Protein AF-A0A935WYH0-F1 (afdb_monomer_lite)

Foldseek 3Di:
DDDDDDPPPDDDPVVVLLVVLLVLLLVVLLVQLQPQPAWDQDDPDDDDDDDDDDDDDDDDDDDDDDDDDDDDDDDDDDDDDDDDDDDDDDDDDDDDDDDPDDDPFPLQLDQLQDDADDDDDDDDDDDDDDDDDDDDDDDDPPDSDIGRPSNVQLVLQLVQLCVLPVPDDSLLSLLSNLAQRNLSVQDLVVFDGIDVRVSVSVQVSLQVSLVVSLVSSVVSVNDPVSSVSSNCLSSLHPQPNDPSNLSSLLSNLLSCLNPPLVVSPVVDDPVSSLVSLLSSLQRHDPSSLVSSLVSCVVPDPVSNVSSVPRDDDPPPDPD

pLDDT: mean 70.15, std 29.94, range [21.41, 98.75]

Structure (mmCIF, N/CA/C/O backbone):
data_AF-A0A935WYH0-F1
#
_entry.id   AF-A0A935WYH0-F1
#
loop_
_atom_site.group_PDB
_atom_site.id
_atom_site.type_symbol
_atom_site.label_atom_id
_atom_site.label_alt_id
_atom_site.label_comp_id
_atom_site.label_asym_id
_atom_site.label_entity_id
_atom_site.label_seq_id
_atom_site.pdbx_PDB_ins_code
_atom_site.Cartn_x
_atom_site.Cartn_y
_atom_site.Cartn_z
_atom_site.occupancy
_atom_site.B_iso_or_equiv
_atom_site.auth_seq_id
_atom_site.auth_comp_id
_atom_site.auth_asym_id
_atom_site.auth_atom_id
_atom_site.pdbx_PDB_model_num
ATOM 1 N N . MET A 1 1 ? -2.001 17.564 56.807 1.00 41.69 1 MET A N 1
ATOM 2 C CA . MET A 1 1 ? -2.184 16.292 56.075 1.00 41.69 1 MET A CA 1
ATOM 3 C C . MET A 1 1 ? -2.658 16.649 54.674 1.00 41.69 1 MET A C 1
ATOM 5 O O . MET A 1 1 ? -3.851 16.802 54.464 1.00 41.69 1 MET A O 1
ATOM 9 N N . SER A 1 2 ? -1.714 16.927 53.769 1.00 41.78 2 SER A N 1
ATOM 10 C CA . SER A 1 2 ? -2.022 17.263 52.375 1.00 41.78 2 SER A CA 1
ATOM 11 C C . SER A 1 2 ? -2.164 15.959 51.599 1.00 41.78 2 SER A C 1
ATOM 13 O O . SER A 1 2 ? -1.251 15.134 51.617 1.00 41.78 2 SER A O 1
ATOM 15 N N . ARG A 1 3 ? -3.342 15.737 51.018 1.00 40.06 3 ARG A N 1
ATOM 16 C CA . ARG A 1 3 ? -3.683 14.546 50.241 1.00 40.06 3 ARG A CA 1
ATOM 17 C C . ARG A 1 3 ? -3.053 14.707 48.860 1.00 40.06 3 ARG A C 1
ATOM 19 O O . ARG A 1 3 ? -3.452 15.591 48.113 1.00 40.06 3 ARG A O 1
ATOM 26 N N . ALA A 1 4 ? -2.042 13.894 48.572 1.00 42.88 4 ALA A N 1
ATOM 27 C CA . ALA A 1 4 ? -1.473 13.778 47.240 1.00 42.88 4 ALA A CA 1
ATOM 28 C C . ALA A 1 4 ? -2.549 13.223 46.295 1.00 42.88 4 ALA A C 1
ATOM 30 O O . ALA A 1 4 ? -3.111 12.157 46.550 1.00 42.88 4 ALA A O 1
ATOM 31 N N . GLU A 1 5 ? -2.871 13.981 45.250 1.00 44.47 5 GLU A N 1
ATOM 32 C CA . GLU A 1 5 ? -3.663 13.499 44.126 1.00 44.47 5 GLU A CA 1
ATOM 33 C C . GLU A 1 5 ? -2.777 12.597 43.271 1.00 44.47 5 GLU A C 1
ATOM 35 O O . GLU A 1 5 ? -1.785 13.025 42.679 1.00 44.47 5 GLU A O 1
ATOM 40 N N . ASP A 1 6 ? -3.139 11.324 43.268 1.00 45.78 6 ASP A N 1
ATOM 41 C CA . ASP A 1 6 ? -2.512 10.272 42.493 1.00 45.78 6 ASP A CA 1
ATOM 42 C C . ASP A 1 6 ? -2.964 10.428 41.030 1.00 45.78 6 ASP A C 1
ATOM 44 O O . ASP A 1 6 ? -4.090 10.083 40.666 1.00 45.78 6 ASP A O 1
ATOM 48 N N . LYS A 1 7 ? -2.117 11.027 40.183 1.00 47.22 7 LYS A N 1
ATOM 49 C CA . LYS A 1 7 ? -2.337 11.089 38.730 1.00 47.22 7 LYS A CA 1
ATOM 50 C C . LYS A 1 7 ? -2.036 9.717 38.130 1.00 47.22 7 LYS A C 1
ATOM 52 O O . LYS A 1 7 ? -0.955 9.486 37.596 1.00 47.22 7 LYS A O 1
ATOM 57 N N . HIS A 1 8 ? -2.998 8.805 38.219 1.00 47.28 8 HIS A N 1
ATOM 58 C CA . HIS A 1 8 ? -2.981 7.581 37.426 1.00 47.28 8 HIS A CA 1
ATOM 59 C C . HIS A 1 8 ? -3.167 7.935 35.945 1.00 47.28 8 HIS A C 1
ATOM 61 O O . HIS A 1 8 ? -4.244 8.351 35.518 1.00 47.28 8 HIS A O 1
ATOM 67 N N . GLY A 1 9 ? -2.095 7.777 35.167 1.00 47.03 9 GLY A N 1
ATOM 68 C CA . GLY A 1 9 ? -2.115 7.799 33.707 1.00 47.03 9 GLY A CA 1
ATOM 69 C C . GLY A 1 9 ? -2.815 6.558 33.159 1.00 47.03 9 GLY A C 1
ATOM 70 O O . GLY A 1 9 ? -2.158 5.605 32.752 1.00 47.03 9 GLY A O 1
ATOM 71 N N . GLY A 1 10 ? -4.147 6.552 33.193 1.00 48.75 10 GLY A N 1
ATOM 72 C CA . GLY A 1 10 ? -4.950 5.554 32.495 1.00 48.75 10 GLY A CA 1
ATOM 73 C C . GLY A 1 10 ? -4.915 5.820 30.992 1.00 48.75 10 GLY A C 1
ATOM 74 O O . GLY A 1 10 ? -5.306 6.899 30.551 1.00 48.75 10 GLY A O 1
ATOM 75 N N . VAL A 1 11 ? -4.443 4.847 30.211 1.00 56.00 11 VAL A N 1
ATOM 76 C CA . VAL A 1 11 ? -4.683 4.803 28.761 1.00 56.00 11 VAL A CA 1
ATOM 77 C C . VAL A 1 11 ? -6.202 4.816 28.562 1.00 56.00 11 VAL A C 1
ATOM 79 O O . VAL A 1 11 ? -6.900 4.039 29.215 1.00 56.00 11 VAL A O 1
ATOM 82 N N . SER A 1 12 ? -6.732 5.737 27.749 1.00 76.31 12 SER A N 1
ATOM 83 C CA . SER A 1 12 ? -8.185 5.847 27.564 1.00 76.31 12 SER A CA 1
ATOM 84 C C . SER A 1 12 ? -8.754 4.562 26.952 1.00 76.31 12 SER A C 1
ATOM 86 O O . SER A 1 12 ? -8.098 3.928 26.127 1.00 76.31 12 SER A O 1
ATOM 88 N N . GLU A 1 13 ? -9.972 4.174 27.346 1.00 77.69 13 GLU A N 1
ATOM 89 C CA . GLU A 1 13 ? -10.640 2.961 26.840 1.00 77.69 13 GLU A CA 1
ATOM 90 C C . GLU A 1 13 ? -10.715 2.934 25.305 1.00 77.69 13 GLU A C 1
ATOM 92 O O . GLU A 1 13 ? -10.565 1.873 24.702 1.00 77.69 13 GLU A O 1
ATOM 97 N N . ASP A 1 14 ? -10.843 4.105 24.674 1.00 79.31 14 ASP A N 1
ATOM 98 C CA . ASP A 1 14 ? -10.826 4.258 23.218 1.00 79.31 14 ASP A CA 1
ATOM 99 C C . ASP A 1 14 ? -9.516 3.757 22.588 1.00 79.31 14 ASP A C 1
ATOM 101 O O . ASP A 1 14 ? -9.564 2.996 21.626 1.00 79.31 14 ASP A O 1
ATOM 105 N N . HIS A 1 15 ? -8.349 4.084 23.162 1.00 81.44 15 HIS A N 1
ATOM 106 C CA . HIS A 1 15 ? -7.060 3.603 22.644 1.00 81.44 15 HIS A CA 1
ATOM 107 C C . HIS A 1 15 ? -6.938 2.079 22.758 1.00 81.44 15 HIS A C 1
ATOM 109 O O . HIS A 1 15 ? -6.442 1.428 21.845 1.00 81.44 15 HIS A O 1
ATOM 115 N N . VAL A 1 16 ? -7.444 1.488 23.846 1.00 82.56 16 VAL A N 1
ATOM 116 C CA . VAL A 1 16 ? -7.430 0.026 24.029 1.00 82.56 16 VAL A CA 1
ATOM 117 C C . VAL A 1 16 ? -8.302 -0.672 22.978 1.00 82.56 16 VAL A C 1
ATOM 119 O O . VAL A 1 16 ? -7.946 -1.743 22.481 1.00 82.56 16 VAL A O 1
ATOM 122 N N . LEU A 1 17 ? -9.445 -0.076 22.625 1.00 86.06 17 LEU A N 1
ATOM 123 C CA . LEU A 1 17 ? -10.320 -0.587 21.569 1.00 86.06 17 LEU A CA 1
ATOM 124 C C . LEU A 1 17 ? -9.690 -0.437 20.180 1.00 86.06 17 LEU A C 1
ATOM 126 O O . LEU A 1 17 ? -9.797 -1.363 19.373 1.00 86.06 17 LEU A O 1
ATOM 130 N N . GLU A 1 18 ? -9.018 0.683 19.906 1.00 90.56 18 GLU A N 1
ATOM 131 C CA . GLU A 1 18 ? -8.286 0.890 18.652 1.00 90.56 18 GLU A CA 1
ATOM 132 C C . GLU A 1 18 ? -7.128 -0.098 18.492 1.00 90.56 18 GLU A C 1
ATOM 134 O O . GLU A 1 18 ? -7.015 -0.723 17.438 1.00 90.56 18 GLU A O 1
ATOM 139 N N . ASP A 1 19 ? -6.321 -0.304 19.535 1.00 91.38 19 ASP A N 1
ATOM 140 C CA . ASP A 1 19 ? -5.201 -1.251 19.520 1.00 91.38 19 ASP A CA 1
ATOM 141 C C . ASP A 1 19 ? -5.683 -2.682 19.266 1.00 91.38 19 ASP A C 1
ATOM 143 O O . ASP A 1 19 ? -5.120 -3.407 18.440 1.00 91.38 19 ASP A O 1
ATOM 147 N N . ARG A 1 20 ? -6.775 -3.084 19.925 1.00 94.88 20 ARG A N 1
ATOM 148 C CA . ARG A 1 20 ? -7.379 -4.400 19.705 1.00 94.88 20 ARG A CA 1
ATOM 149 C C . ARG A 1 20 ? -7.901 -4.551 18.279 1.00 94.88 20 ARG A C 1
ATOM 151 O O . ARG A 1 20 ? -7.657 -5.576 17.650 1.00 94.88 20 ARG A O 1
ATOM 158 N N . LEU A 1 21 ? -8.596 -3.540 17.760 1.00 95.69 21 LEU A N 1
ATOM 159 C CA . LEU A 1 21 ? -9.091 -3.558 16.386 1.00 95.69 21 LEU A CA 1
ATOM 160 C C . LEU A 1 21 ? -7.940 -3.632 15.376 1.00 95.69 21 LEU A C 1
ATOM 162 O O . LEU A 1 21 ? -8.046 -4.356 14.388 1.00 95.69 21 LEU A O 1
ATOM 166 N N . LEU A 1 22 ? -6.845 -2.908 15.620 1.00 95.44 22 LEU A N 1
ATOM 167 C CA . LEU A 1 22 ? -5.651 -2.949 14.783 1.00 95.44 22 LEU A CA 1
ATOM 168 C C . LEU A 1 22 ? -5.049 -4.359 14.765 1.00 95.44 22 LEU A C 1
ATOM 170 O O . LEU A 1 22 ? -4.767 -4.874 13.686 1.00 95.44 22 LEU A O 1
ATOM 174 N N . GLN A 1 23 ? -4.923 -4.998 15.931 1.00 96.12 23 GLN A N 1
ATOM 175 C CA . GLN A 1 23 ? -4.393 -6.356 16.061 1.00 96.12 23 GLN A CA 1
ATOM 176 C C . GLN A 1 23 ? -5.288 -7.401 15.375 1.00 96.12 23 GLN A C 1
ATOM 178 O O . GLN A 1 23 ? -4.794 -8.257 14.636 1.00 96.12 23 GLN A O 1
ATOM 183 N N . ASP A 1 24 ? -6.606 -7.320 15.575 1.00 98.12 24 ASP A N 1
ATOM 184 C CA . ASP A 1 24 ? -7.569 -8.233 14.953 1.00 98.12 24 ASP A CA 1
ATOM 185 C C . ASP A 1 24 ? -7.593 -8.056 13.420 1.00 98.12 24 ASP A C 1
ATOM 187 O O . ASP A 1 24 ? -7.647 -9.037 12.669 1.00 98.12 24 ASP A O 1
ATOM 191 N N . ALA A 1 25 ? -7.495 -6.813 12.935 1.00 97.94 25 ALA A N 1
ATOM 192 C CA . ALA A 1 25 ? -7.415 -6.511 11.508 1.00 97.94 25 ALA A CA 1
ATOM 193 C C . ALA A 1 25 ? -6.094 -6.979 10.887 1.00 97.94 25 ALA A C 1
ATOM 195 O O . ALA A 1 25 ? -6.110 -7.570 9.807 1.00 97.94 25 ALA A O 1
ATOM 196 N N . GLU A 1 26 ? -4.962 -6.766 11.564 1.00 96.75 26 GLU A N 1
ATOM 197 C CA . GLU A 1 26 ? -3.656 -7.259 11.123 1.00 96.75 26 GLU A CA 1
ATOM 198 C C . GLU A 1 26 ? -3.676 -8.780 10.964 1.00 96.75 26 GLU A C 1
ATOM 200 O O . GLU A 1 26 ? -3.294 -9.288 9.911 1.00 96.75 26 GLU A O 1
ATOM 205 N N . ALA A 1 27 ? -4.197 -9.510 11.956 1.00 97.81 27 ALA A N 1
ATOM 206 C CA . ALA A 1 27 ? -4.315 -10.964 11.891 1.00 97.81 27 ALA A CA 1
ATOM 207 C C . ALA A 1 27 ? -5.190 -11.424 10.710 1.00 97.81 27 ALA A C 1
ATOM 209 O O . ALA A 1 27 ? -4.830 -12.364 9.993 1.00 97.81 27 ALA A O 1
ATOM 210 N N . ALA A 1 28 ? -6.318 -10.748 10.467 1.00 98.38 28 ALA A N 1
ATOM 211 C CA . ALA A 1 28 ? -7.213 -11.065 9.357 1.00 98.38 28 ALA A CA 1
ATOM 212 C C . ALA A 1 28 ? -6.578 -10.781 7.984 1.00 98.38 28 ALA A C 1
ATOM 214 O O . ALA A 1 28 ? -6.665 -11.613 7.078 1.00 98.38 28 ALA A O 1
ATOM 215 N N . PHE A 1 29 ? -5.911 -9.635 7.818 1.00 98.12 29 PHE A N 1
ATOM 216 C CA . PHE A 1 29 ? -5.212 -9.296 6.576 1.00 98.12 29 PHE A CA 1
ATOM 217 C C . PHE A 1 29 ? -4.020 -10.218 6.333 1.00 98.12 29 PHE A C 1
ATOM 219 O O . PHE A 1 29 ? -3.864 -10.730 5.223 1.00 98.12 29 PHE A O 1
ATOM 226 N N . PHE A 1 30 ? -3.230 -10.501 7.370 1.00 96.56 30 PHE A N 1
ATOM 227 C CA . PHE A 1 30 ? -2.121 -11.448 7.312 1.00 96.56 30 PHE A CA 1
ATOM 228 C C . PHE A 1 30 ? -2.586 -12.815 6.804 1.00 96.56 30 PHE A C 1
ATOM 230 O O . PHE A 1 30 ? -1.970 -13.371 5.899 1.00 96.56 30 PHE A O 1
ATOM 237 N N . ALA A 1 31 ? -3.705 -13.338 7.317 1.00 97.19 31 ALA A N 1
ATOM 238 C CA . ALA A 1 31 ? -4.235 -14.635 6.896 1.00 97.19 31 ALA A CA 1
ATOM 239 C C . ALA A 1 31 ? -4.575 -14.698 5.394 1.00 97.19 31 ALA A C 1
ATOM 241 O O . ALA A 1 31 ? -4.480 -15.766 4.788 1.00 97.19 31 ALA A O 1
ATOM 242 N N . ILE A 1 32 ? -4.955 -13.575 4.779 1.00 97.19 32 ILE A N 1
ATOM 243 C CA . ILE A 1 32 ? -5.219 -13.484 3.334 1.00 97.19 32 ILE A CA 1
ATOM 244 C C . ILE A 1 32 ? -3.922 -13.307 2.548 1.00 97.19 32 ILE A C 1
ATOM 246 O O . ILE A 1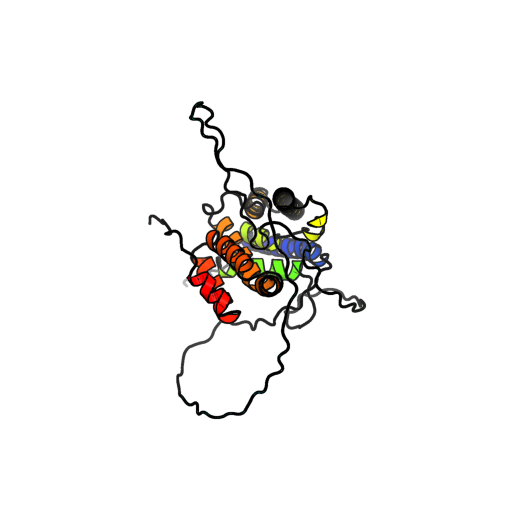 32 ? -3.749 -13.934 1.503 1.00 97.19 32 ILE A O 1
ATOM 250 N N . HIS A 1 33 ? -3.003 -12.473 3.033 1.00 95.50 33 HIS A N 1
ATOM 251 C CA . HIS A 1 33 ? -1.696 -12.265 2.406 1.00 95.50 33 HIS A CA 1
ATOM 252 C C . HIS A 1 33 ? -0.844 -13.538 2.408 1.00 95.50 33 HIS A C 1
ATOM 254 O O . HIS A 1 33 ? -0.138 -13.804 1.438 1.00 95.50 33 HIS A O 1
ATOM 260 N N . ALA A 1 34 ? -0.945 -14.353 3.458 1.00 95.25 34 ALA A N 1
ATOM 261 C CA . ALA A 1 34 ? -0.229 -15.622 3.602 1.00 95.25 34 ALA A CA 1
ATOM 262 C C . ALA A 1 34 ? -0.693 -16.709 2.614 1.00 95.25 34 ALA A C 1
ATOM 264 O O . ALA A 1 34 ? -0.013 -17.718 2.445 1.00 95.25 34 ALA A O 1
ATOM 265 N N . GLN A 1 35 ? -1.831 -16.510 1.944 1.00 95.44 35 GLN A N 1
ATOM 266 C CA . GLN A 1 35 ? -2.309 -17.399 0.880 1.00 95.44 35 GLN A CA 1
ATOM 267 C C . GLN A 1 35 ? -1.666 -17.091 -0.486 1.00 95.44 35 GLN A C 1
ATOM 269 O O . GLN A 1 35 ? -1.831 -17.871 -1.421 1.00 95.44 35 GLN A O 1
ATOM 274 N N . ASP A 1 36 ? -0.925 -15.985 -0.623 1.00 93.62 36 ASP A N 1
ATOM 275 C CA . ASP A 1 36 ? -0.148 -15.700 -1.832 1.00 93.62 36 ASP A CA 1
ATOM 276 C C . ASP A 1 36 ? 1.002 -16.704 -1.966 1.00 93.62 36 ASP A C 1
ATOM 278 O O . ASP A 1 36 ? 1.937 -16.692 -1.168 1.00 93.62 36 ASP A O 1
ATOM 282 N N . ALA A 1 37 ? 0.955 -17.561 -2.985 1.00 92.25 37 ALA A N 1
ATOM 283 C CA . ALA A 1 37 ? 1.949 -18.614 -3.190 1.00 92.25 37 ALA A CA 1
ATOM 284 C C . ALA A 1 37 ? 3.362 -18.089 -3.507 1.00 92.25 37 ALA A C 1
ATOM 286 O O . ALA A 1 37 ? 4.334 -18.830 -3.369 1.00 92.25 37 ALA A O 1
ATOM 287 N N . ARG A 1 38 ? 3.502 -16.824 -3.924 1.00 91.44 38 ARG A N 1
ATOM 288 C CA . ARG A 1 38 ? 4.812 -16.230 -4.217 1.00 91.44 38 ARG A CA 1
ATOM 289 C C . ARG A 1 38 ? 5.590 -16.041 -2.929 1.00 91.44 38 ARG A C 1
ATOM 291 O O . ARG A 1 38 ? 5.054 -15.505 -1.963 1.00 91.44 38 ARG A O 1
ATOM 298 N N . THR A 1 39 ? 6.871 -16.388 -2.936 1.00 90.50 39 THR A N 1
ATOM 299 C CA . THR A 1 39 ? 7.744 -16.240 -1.766 1.00 90.50 39 THR A CA 1
ATOM 300 C C . THR A 1 39 ? 8.958 -15.366 -2.045 1.00 90.50 39 THR A C 1
ATOM 302 O O . THR A 1 39 ? 9.436 -15.288 -3.174 1.00 90.50 39 THR A O 1
ATOM 305 N N . VAL A 1 40 ? 9.489 -14.745 -0.996 1.00 87.50 40 VAL A N 1
ATOM 306 C CA . VAL A 1 40 ? 10.738 -13.978 -0.991 1.00 87.50 40 VAL A CA 1
ATOM 307 C C . VAL A 1 40 ? 11.579 -14.358 0.214 1.00 87.50 40 VAL A C 1
ATOM 309 O O . VAL A 1 40 ? 11.040 -14.666 1.272 1.00 87.50 40 VAL A O 1
ATOM 312 N N . VAL A 1 41 ? 12.899 -14.290 0.079 1.00 82.31 41 VAL A N 1
ATOM 313 C CA . VAL A 1 41 ? 13.807 -14.328 1.229 1.00 82.31 41 VAL A CA 1
ATOM 314 C C . VAL A 1 41 ? 14.125 -12.879 1.593 1.00 82.31 41 VAL A C 1
ATOM 316 O O . VAL A 1 41 ? 14.766 -12.194 0.793 1.00 82.31 41 VAL A O 1
ATOM 319 N N . PRO A 1 42 ? 13.661 -12.368 2.746 1.00 75.75 42 PRO A N 1
ATOM 320 C CA . PRO A 1 42 ? 13.958 -11.001 3.144 1.00 75.75 42 PRO A CA 1
ATOM 321 C C . PRO A 1 42 ? 15.462 -10.836 3.335 1.00 75.75 42 PRO A C 1
ATOM 323 O O . PRO A 1 42 ? 16.101 -11.655 3.999 1.00 75.75 42 PRO A O 1
ATOM 326 N N . ALA A 1 43 ? 16.030 -9.748 2.820 1.00 64.12 43 ALA A N 1
ATOM 327 C CA . ALA A 1 43 ? 17.341 -9.327 3.286 1.00 64.12 43 ALA A CA 1
ATOM 328 C C . ALA A 1 43 ? 17.235 -9.048 4.795 1.00 64.12 43 ALA A C 1
ATOM 330 O O . ALA A 1 43 ? 16.329 -8.332 5.226 1.00 64.12 43 ALA A O 1
ATOM 331 N N . THR A 1 44 ? 18.133 -9.611 5.606 1.00 53.09 44 THR A N 1
ATOM 332 C CA . THR A 1 44 ? 18.244 -9.270 7.030 1.00 53.09 44 THR A CA 1
ATOM 333 C C . THR A 1 44 ? 18.531 -7.779 7.156 1.00 53.09 44 THR A C 1
ATOM 335 O O . THR A 1 44 ? 19.673 -7.344 7.015 1.00 53.09 44 THR A O 1
ATOM 338 N N . VAL A 1 45 ? 17.499 -6.981 7.410 1.00 41.56 45 VAL A N 1
ATOM 339 C CA . VAL A 1 45 ? 17.673 -5.589 7.809 1.00 41.56 45 VAL A CA 1
ATOM 340 C C . VAL A 1 45 ? 17.983 -5.618 9.298 1.00 41.56 45 VAL A C 1
ATOM 342 O O . VAL A 1 45 ? 17.102 -5.857 10.122 1.00 41.56 45 VAL A O 1
ATOM 345 N N . LEU A 1 46 ? 19.261 -5.433 9.640 1.00 30.69 46 LEU A N 1
ATOM 346 C CA . LEU A 1 46 ? 19.671 -5.121 11.005 1.00 30.69 46 LEU A CA 1
ATOM 347 C C . LEU A 1 46 ? 18.827 -3.938 11.483 1.00 30.69 46 LEU A C 1
ATOM 349 O O . LEU A 1 46 ? 18.838 -2.871 10.868 1.00 30.69 46 LEU A O 1
ATOM 353 N N . ALA A 1 47 ? 18.081 -4.140 12.565 1.00 31.25 47 ALA A N 1
ATOM 354 C CA . ALA A 1 47 ? 17.419 -3.062 13.270 1.00 31.25 47 ALA A CA 1
ATOM 355 C C . ALA A 1 47 ? 18.472 -2.007 13.644 1.00 31.25 47 ALA A C 1
ATOM 357 O O . ALA A 1 47 ? 19.354 -2.270 14.456 1.00 31.25 47 ALA A O 1
ATOM 358 N N . THR A 1 48 ? 18.398 -0.816 13.055 1.00 31.41 48 THR A N 1
ATOM 359 C CA . THR A 1 48 ? 19.154 0.343 13.536 1.00 31.41 48 THR A CA 1
ATOM 360 C C . THR A 1 48 ? 18.176 1.414 13.982 1.00 31.41 48 THR A C 1
ATOM 362 O O . THR A 1 48 ? 17.748 2.257 13.195 1.00 31.41 48 THR A O 1
ATOM 365 N N . GLY A 1 49 ? 17.838 1.360 15.266 1.00 27.20 49 GLY A N 1
ATOM 366 C CA . GLY A 1 49 ? 17.379 2.499 16.044 1.00 27.20 49 GLY A CA 1
ATOM 367 C C . GLY A 1 49 ? 18.337 2.691 17.219 1.00 27.20 49 GLY A C 1
ATOM 368 O O . GLY A 1 49 ? 18.394 1.828 18.082 1.00 27.20 49 GLY A O 1
ATOM 369 N N . GLY A 1 50 ? 19.068 3.813 17.214 1.00 27.41 50 GLY A N 1
ATOM 370 C CA . GLY A 1 50 ? 19.765 4.392 18.370 1.00 27.41 50 GLY A CA 1
ATOM 371 C C . GLY A 1 50 ? 21.138 3.814 18.734 1.00 27.41 50 GLY A C 1
ATOM 372 O O . GLY A 1 50 ? 21.204 2.745 19.313 1.00 27.41 50 GLY A O 1
ATOM 373 N N . GLU A 1 51 ? 22.219 4.560 18.456 1.00 27.64 51 GLU A N 1
ATOM 374 C CA . GLU A 1 51 ? 23.178 5.056 19.473 1.00 27.64 51 GLU A CA 1
ATOM 375 C C . GLU A 1 51 ? 24.380 5.813 18.843 1.00 27.64 51 GLU A C 1
ATOM 377 O O . GLU A 1 51 ? 25.183 5.285 18.083 1.00 27.64 51 GLU A O 1
ATOM 382 N N . THR A 1 52 ? 24.433 7.114 19.160 1.00 26.77 52 THR A N 1
ATOM 383 C CA . THR A 1 52 ? 25.589 7.984 19.477 1.00 26.77 52 THR A CA 1
ATOM 384 C C . THR A 1 52 ? 26.910 7.948 18.675 1.00 26.77 52 THR A C 1
ATOM 386 O O . THR A 1 52 ? 27.740 7.058 18.805 1.00 26.77 52 THR A O 1
ATOM 389 N N . MET A 1 53 ? 27.168 9.074 17.995 1.00 26.95 53 MET A N 1
ATOM 390 C CA . MET A 1 53 ? 28.383 9.915 18.048 1.00 26.95 53 MET A CA 1
ATOM 391 C C . MET A 1 53 ? 29.745 9.271 18.416 1.00 26.95 53 MET A C 1
ATOM 393 O O . MET A 1 53 ? 30.050 9.060 19.585 1.00 26.95 53 MET A O 1
ATOM 397 N N . GLY A 1 54 ? 30.657 9.257 17.434 1.00 23.81 54 GLY A N 1
ATOM 398 C CA . GLY A 1 54 ? 32.019 9.780 17.624 1.00 23.81 54 GLY A CA 1
ATOM 399 C C . GLY A 1 54 ? 33.190 8.790 17.598 1.00 23.81 54 GLY A C 1
ATOM 400 O O . GLY A 1 54 ? 33.568 8.258 18.631 1.00 23.81 54 GLY A O 1
ATOM 401 N N . LYS A 1 55 ? 33.898 8.709 16.461 1.00 25.64 55 LYS A N 1
ATOM 402 C CA . LYS A 1 55 ? 35.323 9.104 16.332 1.00 25.64 55 LYS A CA 1
ATOM 403 C C . LYS A 1 55 ? 35.861 8.831 14.923 1.00 25.64 55 LYS A C 1
ATOM 405 O O . LYS A 1 55 ? 35.779 7.723 14.411 1.00 25.64 55 LYS A O 1
ATOM 410 N N . ARG A 1 56 ? 36.472 9.865 14.336 1.00 27.42 56 ARG A N 1
ATOM 411 C CA . ARG A 1 56 ? 37.424 9.770 13.216 1.00 27.42 56 ARG A CA 1
ATOM 412 C C . ARG A 1 56 ? 38.724 9.134 13.706 1.00 27.42 56 ARG A C 1
ATOM 414 O O . ARG A 1 56 ? 39.140 9.536 14.786 1.00 27.42 56 ARG A O 1
ATOM 421 N N . VAL A 1 57 ? 39.375 8.311 12.875 1.00 26.34 57 VAL A N 1
ATOM 422 C CA . VAL A 1 57 ? 40.820 8.291 12.499 1.00 26.34 57 VAL A CA 1
ATOM 423 C C . VAL A 1 57 ? 40.907 7.371 11.257 1.00 26.34 57 VAL A C 1
ATOM 425 O O . VAL A 1 57 ? 40.336 6.292 11.293 1.00 26.34 57 VAL A O 1
ATOM 428 N N . GLY A 1 58 ? 41.325 7.828 10.069 1.00 24.45 58 GLY A N 1
ATOM 429 C CA . GLY A 1 58 ? 42.714 7.835 9.555 1.00 24.45 58 GLY A CA 1
ATOM 430 C C . GLY A 1 58 ? 42.870 6.709 8.514 1.00 24.45 58 GLY A C 1
ATOM 431 O O . GLY A 1 58 ? 42.694 5.549 8.847 1.00 24.45 58 GLY A O 1
ATOM 432 N N . LEU A 1 59 ? 42.824 7.028 7.216 1.00 24.23 59 LEU A N 1
ATOM 433 C CA . LEU A 1 59 ? 43.980 7.116 6.308 1.00 24.23 59 LEU A CA 1
ATOM 434 C C . LEU A 1 59 ? 44.818 5.822 6.261 1.00 24.23 59 LEU A C 1
ATOM 436 O O . LEU A 1 59 ? 45.510 5.524 7.224 1.00 24.23 59 LEU A O 1
ATOM 440 N N . GLU A 1 60 ? 44.761 5.098 5.134 1.00 24.98 60 GLU A N 1
ATOM 441 C CA . GLU A 1 60 ? 45.914 4.781 4.264 1.00 24.98 60 GLU A CA 1
ATOM 442 C C . GLU A 1 60 ? 45.593 3.654 3.260 1.00 24.98 60 GLU A C 1
ATOM 444 O O . GLU A 1 60 ? 45.359 2.502 3.608 1.00 24.98 60 GLU A O 1
ATOM 449 N N . THR A 1 61 ? 45.614 4.004 1.972 1.00 27.62 61 THR A N 1
ATOM 450 C CA . THR A 1 61 ? 45.950 3.098 0.860 1.00 27.62 61 THR A CA 1
ATOM 451 C C . THR A 1 61 ? 47.466 3.009 0.715 1.00 27.62 61 THR A C 1
ATOM 453 O O . THR A 1 61 ? 48.142 4.026 0.888 1.00 27.62 61 THR A O 1
ATOM 456 N N . PRO A 1 62 ? 47.986 1.886 0.194 1.00 31.06 62 PRO A N 1
ATOM 457 C CA . PRO A 1 62 ? 48.778 2.015 -1.028 1.00 31.06 62 PRO A CA 1
ATOM 458 C C . PRO A 1 62 ? 48.462 0.951 -2.100 1.00 31.06 62 PRO A C 1
ATOM 460 O O . PRO A 1 62 ? 47.496 0.203 -2.026 1.00 31.06 62 PRO A O 1
ATOM 463 N N . ARG A 1 63 ? 49.259 1.017 -3.167 1.00 23.58 63 ARG A N 1
ATOM 464 C CA . ARG A 1 63 ? 48.985 0.837 -4.600 1.00 23.58 63 ARG A CA 1
ATOM 465 C C . ARG A 1 63 ? 49.775 -0.348 -5.192 1.00 23.58 63 ARG A C 1
ATOM 467 O O . ARG A 1 63 ? 50.752 -0.772 -4.587 1.00 23.58 63 ARG A O 1
ATOM 474 N N . SER A 1 64 ? 49.448 -0.680 -6.454 1.00 25.41 64 SER A N 1
ATOM 475 C CA . SER A 1 64 ? 50.244 -1.402 -7.489 1.00 25.41 64 SER A CA 1
ATOM 476 C C . SER A 1 64 ? 50.201 -2.940 -7.459 1.00 25.41 64 SER A C 1
ATOM 478 O O . SER A 1 64 ? 50.205 -3.518 -6.388 1.00 25.41 64 SER A O 1
ATOM 480 N N . ALA A 1 65 ? 50.233 -3.695 -8.569 1.00 24.70 65 ALA A N 1
ATOM 481 C CA . ALA A 1 65 ? 50.283 -3.402 -10.008 1.00 24.70 65 ALA A CA 1
ATOM 482 C C . ALA A 1 65 ? 50.112 -4.704 -10.842 1.00 24.70 65 ALA A C 1
ATOM 484 O O . ALA A 1 65 ? 50.756 -5.699 -10.542 1.00 24.70 65 ALA A O 1
ATOM 485 N N . ALA A 1 66 ? 49.369 -4.587 -11.953 1.00 24.02 66 ALA A N 1
ATOM 486 C CA . ALA A 1 66 ? 49.717 -5.010 -13.323 1.00 24.02 66 ALA A CA 1
ATOM 487 C C . ALA A 1 66 ? 49.666 -6.482 -13.812 1.00 24.02 66 ALA A C 1
ATOM 489 O O . ALA A 1 66 ? 49.818 -7.449 -13.076 1.00 24.02 66 ALA A O 1
ATOM 490 N N . THR A 1 67 ? 49.581 -6.539 -15.156 1.00 23.58 67 THR A N 1
ATOM 491 C CA . THR A 1 67 ? 49.580 -7.651 -16.140 1.00 23.58 67 THR A CA 1
ATOM 492 C C . THR A 1 67 ? 48.213 -8.278 -16.436 1.00 23.58 67 THR A C 1
ATOM 494 O O . THR A 1 67 ? 47.426 -8.463 -15.522 1.00 23.58 67 THR A O 1
ATOM 497 N N . ALA A 1 68 ? 47.829 -8.674 -17.651 1.00 24.05 68 ALA A N 1
ATOM 498 C CA . ALA A 1 68 ? 48.147 -8.358 -19.049 1.00 24.05 68 ALA A CA 1
ATOM 499 C C . ALA A 1 68 ? 47.079 -9.123 -19.878 1.00 24.05 68 ALA A C 1
ATOM 501 O O . ALA A 1 68 ? 46.700 -10.229 -19.499 1.00 24.05 68 ALA A O 1
ATOM 502 N N . ASP A 1 69 ? 46.583 -8.520 -20.960 1.00 23.02 69 ASP A N 1
ATOM 503 C CA . ASP A 1 69 ? 45.654 -9.098 -21.956 1.00 23.02 69 ASP A CA 1
ATOM 504 C C . ASP A 1 69 ? 46.347 -10.219 -22.783 1.00 23.02 69 ASP A C 1
ATOM 506 O O . ASP A 1 69 ? 47.586 -10.251 -22.798 1.00 23.02 69 ASP A O 1
ATOM 510 N N . PRO A 1 70 ? 45.630 -11.130 -23.483 1.00 30.55 70 PRO A N 1
ATOM 511 C CA . PRO A 1 70 ? 45.199 -10.789 -24.846 1.00 30.55 70 PRO A CA 1
ATOM 512 C C . PRO A 1 70 ? 43.861 -11.407 -25.327 1.00 30.55 70 PRO A C 1
ATOM 514 O O . PRO A 1 70 ? 43.632 -12.613 -25.266 1.00 30.55 70 PRO A O 1
ATOM 517 N N . ALA A 1 71 ? 43.045 -10.554 -25.943 1.00 21.97 71 ALA A N 1
ATOM 518 C CA . ALA A 1 71 ? 42.438 -10.666 -27.277 1.00 21.97 71 ALA A CA 1
ATOM 519 C C . ALA A 1 71 ? 42.216 -12.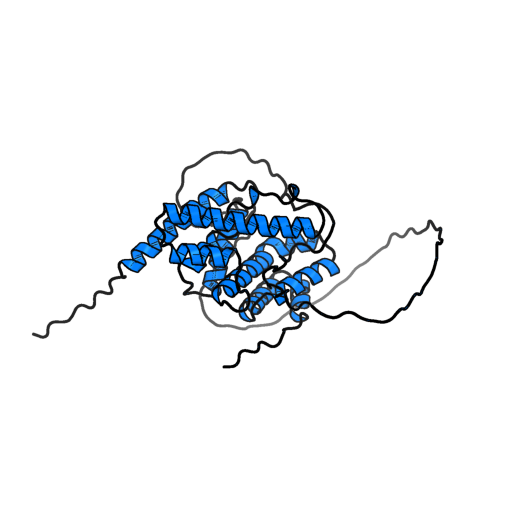060 -27.916 1.00 21.97 71 ALA A C 1
ATOM 521 O O . ALA A 1 71 ? 43.159 -12.756 -28.299 1.00 21.97 71 ALA A O 1
ATOM 522 N N . HIS A 1 72 ? 40.961 -12.321 -28.304 1.00 25.94 72 HIS A N 1
ATOM 523 C CA . HIS A 1 72 ? 40.648 -13.013 -29.559 1.00 25.94 72 HIS A CA 1
ATOM 524 C C . HIS A 1 72 ? 39.565 -12.269 -30.346 1.00 25.94 72 HIS A C 1
ATOM 526 O O . HIS A 1 72 ? 38.470 -12.009 -29.855 1.00 25.94 72 HIS A O 1
ATOM 532 N N . ALA A 1 73 ? 39.933 -11.921 -31.578 1.00 22.78 73 ALA A N 1
ATOM 533 C CA . ALA A 1 73 ? 39.116 -11.297 -32.600 1.00 22.78 73 ALA A CA 1
ATOM 534 C C . ALA A 1 73 ? 38.640 -12.355 -33.606 1.00 22.78 73 ALA A C 1
ATOM 536 O O . ALA A 1 73 ? 39.422 -13.226 -33.984 1.00 22.78 73 ALA A O 1
ATOM 537 N N . ALA A 1 74 ? 37.407 -12.216 -34.094 1.00 24.14 74 ALA A N 1
ATOM 538 C CA . ALA A 1 74 ? 37.019 -12.579 -35.456 1.00 24.14 74 ALA A CA 1
ATOM 539 C C . ALA A 1 74 ? 35.743 -11.804 -35.845 1.00 24.14 74 ALA A C 1
ATOM 541 O O . ALA A 1 74 ? 34.731 -11.860 -35.152 1.00 24.14 74 ALA A O 1
ATOM 542 N N . ASP A 1 75 ? 35.863 -11.059 -36.938 1.00 21.41 75 ASP A N 1
ATOM 543 C CA . ASP A 1 75 ? 34.871 -10.261 -37.682 1.00 21.41 75 ASP A CA 1
ATOM 544 C C . ASP A 1 75 ? 34.310 -11.130 -38.856 1.00 21.41 75 ASP A C 1
ATOM 546 O O . ASP A 1 75 ? 34.736 -12.284 -38.966 1.00 21.41 75 ASP A O 1
ATOM 550 N N . PRO A 1 76 ? 33.596 -10.636 -39.898 1.00 34.25 76 PRO A N 1
ATOM 551 C CA . PRO A 1 76 ? 32.374 -9.817 -40.018 1.00 34.25 76 PRO A CA 1
ATOM 552 C C . PRO A 1 76 ? 31.258 -10.478 -40.892 1.00 34.25 76 PRO A C 1
ATOM 554 O O . PRO A 1 76 ? 31.467 -11.471 -41.583 1.00 34.25 76 PRO A O 1
ATOM 557 N N . ALA A 1 77 ? 30.127 -9.757 -40.987 1.00 21.55 77 ALA A N 1
ATOM 558 C CA . ALA A 1 77 ? 29.236 -9.585 -42.155 1.00 21.55 77 ALA A CA 1
ATOM 559 C C . ALA A 1 77 ? 28.115 -10.603 -42.470 1.00 21.55 77 ALA A C 1
ATOM 561 O O . ALA A 1 77 ? 28.348 -11.700 -42.960 1.00 21.55 77 ALA A O 1
ATOM 562 N N . HIS A 1 78 ? 26.877 -10.089 -42.470 1.00 25.31 78 HIS A N 1
ATOM 563 C CA . HIS A 1 78 ? 26.075 -10.074 -43.697 1.00 25.31 78 HIS A CA 1
ATOM 564 C C . HIS A 1 78 ? 25.270 -8.775 -43.833 1.00 25.31 78 HIS A C 1
ATOM 566 O O . HIS A 1 78 ? 24.643 -8.298 -42.891 1.00 25.31 78 HIS A O 1
ATOM 572 N N . ALA A 1 79 ? 25.352 -8.211 -45.036 1.00 22.75 79 ALA A N 1
ATOM 573 C CA . ALA A 1 79 ? 24.696 -7.004 -45.507 1.00 22.75 79 ALA A CA 1
ATOM 574 C C . ALA A 1 79 ? 23.482 -7.364 -46.376 1.00 22.75 79 ALA A C 1
ATOM 576 O O . ALA A 1 79 ? 23.563 -8.338 -47.121 1.00 22.75 79 ALA A O 1
ATOM 577 N N . ALA A 1 80 ? 22.424 -6.547 -46.326 1.00 24.58 80 ALA A N 1
ATOM 578 C CA . ALA A 1 80 ? 21.643 -6.074 -47.480 1.00 24.58 80 ALA A CA 1
ATOM 579 C C . ALA A 1 80 ? 20.488 -5.160 -47.005 1.00 24.58 80 ALA A C 1
ATOM 581 O O . ALA A 1 80 ? 19.577 -5.601 -46.311 1.00 24.58 80 ALA A O 1
ATOM 582 N N . ASP A 1 81 ? 20.565 -3.888 -47.399 1.00 23.38 81 ASP A N 1
ATOM 583 C CA . ASP A 1 81 ? 19.476 -2.892 -47.539 1.00 23.38 81 ASP A CA 1
ATOM 584 C C . ASP A 1 81 ? 18.684 -3.207 -48.859 1.00 23.38 81 ASP A C 1
ATOM 586 O O . ASP A 1 81 ? 19.141 -4.121 -49.560 1.00 23.38 81 ASP A O 1
ATOM 590 N N . PRO A 1 82 ? 17.625 -2.498 -49.352 1.00 37.84 82 PRO A N 1
ATOM 591 C CA . PRO A 1 82 ? 16.911 -1.317 -48.833 1.00 37.84 82 PRO A CA 1
ATOM 592 C C . PRO A 1 82 ? 15.369 -1.213 -49.092 1.00 37.84 82 PRO A C 1
ATOM 594 O O . PRO A 1 82 ? 14.775 -1.947 -49.874 1.00 37.84 82 PRO A O 1
ATOM 597 N N . ALA A 1 83 ? 14.787 -0.153 -48.503 1.00 23.84 83 ALA A N 1
ATOM 598 C CA . ALA A 1 83 ? 13.701 0.726 -48.994 1.00 23.84 83 ALA A CA 1
ATOM 599 C C . ALA A 1 83 ? 12.226 0.257 -49.099 1.00 23.84 83 ALA A C 1
ATOM 601 O O . ALA A 1 83 ? 11.866 -0.594 -49.901 1.00 23.84 83 ALA A O 1
ATOM 602 N N . HIS A 1 84 ? 11.335 1.040 -48.467 1.00 28.59 84 HIS A N 1
ATOM 603 C CA . HIS A 1 84 ? 10.269 1.750 -49.192 1.00 28.59 84 HIS A CA 1
ATOM 604 C C . HIS A 1 84 ? 9.9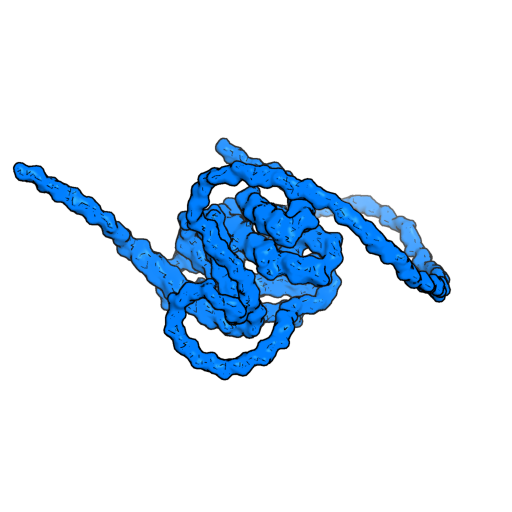52 3.104 -48.535 1.00 28.59 84 HIS A C 1
ATOM 606 O O . HIS A 1 84 ? 9.718 3.199 -47.332 1.00 28.59 84 HIS A O 1
ATOM 612 N N . ALA A 1 85 ? 9.970 4.146 -49.366 1.00 26.67 85 ALA A N 1
ATOM 613 C CA . ALA A 1 85 ? 9.588 5.521 -49.076 1.00 26.67 85 ALA A CA 1
ATOM 614 C C . ALA A 1 85 ? 8.224 5.837 -49.708 1.00 26.67 85 ALA A C 1
ATOM 616 O O . ALA A 1 85 ? 7.969 5.344 -50.801 1.00 26.67 85 ALA A O 1
ATOM 617 N N . THR A 1 86 ? 7.431 6.683 -49.040 1.00 28.94 86 THR A N 1
ATOM 618 C CA . THR A 1 86 ? 6.396 7.633 -49.534 1.00 28.94 86 THR A CA 1
ATOM 619 C C . THR A 1 86 ? 5.725 8.215 -48.279 1.00 28.94 86 THR A C 1
ATOM 621 O O . THR A 1 86 ? 5.430 7.438 -47.378 1.00 28.94 86 THR A O 1
ATOM 624 N N . ASP A 1 87 ? 5.386 9.484 -48.073 1.00 25.39 87 ASP A N 1
ATOM 625 C CA . ASP A 1 87 ? 5.505 10.790 -48.744 1.00 25.39 87 ASP A CA 1
ATOM 626 C C . ASP A 1 87 ? 4.989 11.816 -47.683 1.00 25.39 87 ASP A C 1
ATOM 628 O O . ASP A 1 87 ? 4.165 11.417 -46.846 1.00 25.39 87 ASP A O 1
ATOM 632 N N . PRO A 1 88 ? 5.427 13.090 -47.617 1.00 39.56 88 PRO A N 1
ATOM 633 C CA . PRO A 1 88 ? 4.903 14.066 -46.667 1.00 39.56 88 PRO A CA 1
ATOM 634 C C . PRO A 1 88 ? 3.795 14.955 -47.266 1.00 39.56 88 PRO A C 1
ATOM 636 O O . PRO A 1 88 ? 3.828 15.308 -48.438 1.00 39.56 88 PRO A O 1
ATOM 639 N N . ALA A 1 89 ? 2.922 15.430 -46.366 1.00 28.89 89 ALA A N 1
ATOM 640 C CA . ALA A 1 89 ? 2.002 16.577 -46.461 1.00 28.89 89 ALA A CA 1
ATOM 641 C C . ALA A 1 89 ? 0.516 16.303 -46.773 1.00 28.89 89 ALA A C 1
ATOM 643 O O . ALA A 1 89 ? 0.149 15.867 -47.853 1.00 28.89 89 ALA A O 1
ATOM 644 N N . HIS A 1 90 ? -0.347 16.740 -45.846 1.00 31.92 90 HIS A N 1
ATOM 645 C CA . HIS A 1 90 ? -1.477 17.620 -46.156 1.00 31.92 90 HIS A CA 1
ATOM 646 C C . HIS A 1 90 ? -1.828 18.478 -44.931 1.00 31.92 90 HIS A C 1
ATOM 648 O O . HIS A 1 90 ? -2.009 17.973 -43.825 1.00 31.92 90 HIS A O 1
ATOM 654 N N . ALA A 1 91 ? -1.898 19.789 -45.153 1.00 33.06 91 ALA A N 1
ATOM 655 C CA . ALA A 1 91 ? -2.431 20.785 -44.235 1.00 33.06 91 ALA A CA 1
ATOM 656 C C . ALA A 1 91 ? -3.897 21.074 -44.588 1.00 33.06 91 ALA A C 1
ATOM 658 O O . ALA A 1 91 ? -4.189 21.225 -45.772 1.00 33.06 91 ALA A O 1
ATOM 659 N N . THR A 1 92 ? -4.763 21.240 -43.583 1.00 30.98 92 THR A N 1
ATOM 660 C CA . THR A 1 92 ? -5.930 22.143 -43.622 1.00 30.98 92 THR A CA 1
ATOM 661 C C . THR A 1 92 ? -6.341 22.565 -42.206 1.00 30.98 92 THR A C 1
ATOM 663 O O . THR A 1 92 ? -6.194 21.809 -41.251 1.00 30.98 92 THR A O 1
ATOM 666 N N . ASP A 1 93 ? -6.815 23.806 -42.158 1.00 28.05 93 ASP A N 1
ATOM 667 C CA . ASP A 1 93 ? -7.035 24.773 -41.071 1.00 28.05 93 ASP A CA 1
ATOM 668 C C . ASP A 1 93 ? -8.346 24.528 -40.247 1.00 28.05 93 ASP A C 1
ATOM 670 O O . ASP A 1 93 ? -8.916 23.441 -40.370 1.00 28.05 93 ASP A O 1
ATOM 674 N N . PRO A 1 94 ? -8.860 25.444 -39.380 1.00 43.81 94 PRO A N 1
ATOM 675 C CA . PRO A 1 94 ? -9.486 25.099 -38.103 1.00 43.81 94 PRO A CA 1
ATOM 676 C C . PRO A 1 94 ? -11.007 25.370 -38.083 1.00 43.81 94 PRO A C 1
ATOM 678 O O . PRO A 1 94 ? -11.513 26.218 -38.808 1.00 43.81 94 PRO A O 1
ATOM 681 N N . ALA A 1 95 ? -11.736 24.689 -37.196 1.00 26.77 95 ALA A N 1
ATOM 682 C CA . ALA A 1 95 ? -12.940 25.167 -36.488 1.00 26.77 95 ALA A CA 1
ATOM 683 C C . ALA A 1 95 ? -13.782 23.972 -36.024 1.00 26.77 95 ALA A C 1
ATOM 685 O O . ALA A 1 95 ? -14.276 23.201 -36.837 1.00 26.77 95 ALA A O 1
ATOM 686 N N . HIS A 1 96 ? -13.994 23.844 -34.716 1.00 31.95 96 HIS A N 1
ATOM 687 C CA . HIS A 1 96 ? -15.298 24.095 -34.098 1.00 31.95 96 HIS A CA 1
ATOM 688 C C . HIS A 1 96 ? -15.176 23.981 -32.575 1.00 31.95 96 HIS A C 1
ATOM 690 O O . HIS A 1 96 ? -14.519 23.095 -32.035 1.00 31.95 96 HIS A O 1
ATOM 696 N N . ALA A 1 97 ? -15.773 24.963 -31.907 1.00 28.34 97 ALA A N 1
ATOM 697 C CA . ALA A 1 97 ? -15.839 25.111 -30.466 1.00 28.34 97 ALA A CA 1
ATOM 698 C C . ALA A 1 97 ? -16.878 24.170 -29.821 1.00 28.34 97 ALA A C 1
ATOM 700 O O . ALA A 1 97 ? -17.718 23.603 -30.513 1.00 28.34 97 ALA A O 1
ATOM 701 N N . THR A 1 98 ? -16.816 24.155 -28.481 1.00 27.45 98 THR A N 1
ATOM 702 C CA . THR A 1 98 ? -17.775 23.690 -27.454 1.00 27.45 98 THR A CA 1
ATOM 703 C C . THR A 1 98 ? -17.825 22.196 -27.120 1.00 27.45 98 THR A C 1
ATOM 705 O O . THR A 1 98 ? -18.515 21.444 -27.793 1.00 27.45 98 THR A O 1
ATOM 708 N N . ASP A 1 99 ? -17.185 21.820 -26.001 1.00 24.30 99 ASP A N 1
ATOM 709 C CA . ASP A 1 99 ? -17.888 21.347 -24.789 1.00 24.30 99 ASP A CA 1
ATOM 710 C C . ASP A 1 99 ? -16.949 21.390 -23.547 1.00 24.30 99 ASP A C 1
ATOM 712 O O . ASP A 1 99 ? -15.896 20.744 -23.558 1.00 24.30 99 ASP A O 1
ATOM 716 N N . PRO A 1 100 ? -17.241 22.172 -22.487 1.00 33.88 100 PRO A N 1
ATOM 717 C CA . PRO A 1 100 ? -16.452 22.202 -21.259 1.00 33.88 100 PRO A CA 1
ATOM 718 C C . PRO A 1 100 ? -16.972 21.173 -20.242 1.00 33.88 100 PRO A C 1
ATOM 720 O O . PRO A 1 100 ? -17.664 21.533 -19.293 1.00 33.88 100 PRO A O 1
ATOM 723 N N . ALA A 1 101 ? -16.623 19.893 -20.402 1.00 26.77 101 ALA A N 1
ATOM 724 C CA . ALA A 1 101 ? -16.961 18.871 -19.403 1.00 26.77 101 ALA A CA 1
ATOM 725 C C . ALA A 1 101 ? -16.055 17.626 -19.445 1.00 26.77 101 ALA A C 1
ATOM 727 O O . ALA A 1 101 ? -16.535 16.506 -19.552 1.00 26.77 101 ALA A O 1
ATOM 728 N N . HIS A 1 102 ? -14.740 17.787 -19.292 1.00 27.78 102 HIS A N 1
ATOM 729 C CA . HIS A 1 102 ? -13.895 16.688 -18.815 1.00 27.78 102 HIS A CA 1
ATOM 730 C C . HIS A 1 102 ? -12.870 17.223 -17.822 1.00 27.78 102 HIS A C 1
ATOM 732 O O . HIS A 1 102 ? -11.740 17.561 -18.167 1.00 27.78 102 HIS A O 1
ATOM 738 N N . ALA A 1 103 ? -13.292 17.296 -16.559 1.00 24.97 103 ALA A N 1
ATOM 739 C CA . ALA A 1 103 ? -12.363 17.298 -15.446 1.00 24.97 103 ALA A CA 1
ATOM 740 C C . ALA A 1 103 ? -11.526 16.015 -15.550 1.00 24.97 103 ALA A C 1
ATOM 742 O O . ALA A 1 103 ? -12.033 14.908 -15.378 1.00 24.97 103 ALA A O 1
ATOM 743 N N . THR A 1 104 ? -10.255 16.158 -15.911 1.00 26.11 104 THR A N 1
ATOM 744 C CA . THR A 1 104 ? -9.276 15.083 -15.796 1.00 26.11 104 THR A CA 1
ATOM 745 C C . THR A 1 104 ? -9.074 14.809 -14.315 1.00 26.11 104 THR A C 1
ATOM 747 O O . THR A 1 104 ? -8.329 15.523 -13.646 1.00 26.11 104 THR A O 1
ATOM 750 N N . ASP A 1 105 ? -9.771 13.798 -13.813 1.00 24.14 105 ASP A N 1
ATOM 751 C CA . ASP A 1 105 ? -9.501 13.198 -12.516 1.00 24.14 105 ASP A CA 1
ATOM 752 C C . ASP A 1 105 ? -8.033 12.703 -12.487 1.00 24.14 105 ASP A C 1
ATOM 754 O O . ASP A 1 105 ? -7.642 11.890 -13.336 1.00 24.14 105 ASP A O 1
ATOM 758 N N . PRO A 1 106 ? -7.171 13.195 -11.576 1.00 32.31 106 PRO A N 1
ATOM 759 C CA . PRO A 1 106 ? -5.772 12.777 -11.488 1.00 32.31 106 PRO A CA 1
ATOM 760 C C . PRO A 1 106 ? -5.560 11.339 -10.973 1.00 32.31 106 PRO A C 1
ATOM 762 O O . PRO A 1 106 ? -4.409 10.905 -10.866 1.00 32.31 106 PRO A O 1
ATOM 765 N N . ALA A 1 107 ? -6.614 10.571 -10.675 1.00 30.56 107 ALA A N 1
ATOM 766 C CA . ALA A 1 107 ? -6.559 9.265 -10.001 1.00 30.56 107 ALA A CA 1
ATOM 767 C C . ALA A 1 107 ? -5.919 8.087 -10.785 1.00 30.56 107 ALA A C 1
ATOM 769 O O . ALA A 1 107 ? -6.088 6.916 -10.435 1.00 30.56 107 ALA A O 1
ATOM 770 N N . HIS A 1 108 ? -5.122 8.330 -11.827 1.00 37.50 108 HIS A N 1
ATOM 771 C CA . HIS A 1 108 ? -4.368 7.281 -12.532 1.00 37.50 108 HIS A CA 1
ATOM 772 C C . HIS A 1 108 ? -2.860 7.427 -12.335 1.00 37.50 108 HIS A C 1
ATOM 774 O O . HIS A 1 108 ? -2.067 7.597 -13.265 1.00 37.50 108 HIS A O 1
ATOM 780 N N . ALA A 1 109 ? -2.456 7.297 -11.072 1.00 36.94 109 ALA A N 1
ATOM 781 C CA . ALA A 1 109 ? -1.071 7.199 -10.652 1.00 36.94 109 ALA A CA 1
ATOM 782 C C . ALA A 1 109 ? -0.443 5.892 -11.190 1.00 36.94 109 ALA A C 1
ATOM 784 O O . ALA A 1 109 ? -0.469 4.852 -10.535 1.00 36.94 109 ALA A O 1
ATOM 785 N N . ALA A 1 110 ? 0.174 5.952 -12.375 1.00 32.56 110 ALA A N 1
ATOM 786 C CA . ALA A 1 110 ? 0.921 4.851 -12.991 1.00 32.56 110 ALA A CA 1
ATOM 787 C C . ALA A 1 110 ? 1.955 4.246 -12.023 1.00 32.56 110 ALA A C 1
ATOM 789 O O . ALA A 1 110 ? 2.915 4.914 -11.645 1.00 32.56 110 ALA A O 1
ATOM 790 N N . ASP A 1 111 ? 1.740 3.001 -11.601 1.00 39.97 111 ASP A N 1
ATOM 791 C CA . ASP A 1 111 ? 2.731 2.207 -10.869 1.00 39.97 111 ASP A CA 1
ATOM 792 C C . ASP A 1 111 ? 4.046 2.173 -11.689 1.00 39.97 111 ASP A C 1
ATOM 794 O O . ASP A 1 111 ? 3.981 2.036 -12.922 1.00 39.97 111 ASP A O 1
ATOM 798 N N . PRO A 1 112 ? 5.204 2.391 -11.035 1.00 36.59 112 PRO A N 1
ATOM 799 C CA . PRO A 1 112 ? 6.524 2.401 -11.654 1.00 36.59 112 PRO A CA 1
ATOM 800 C C . PRO A 1 112 ? 6.741 1.256 -12.650 1.00 36.59 112 PRO A C 1
ATOM 802 O O . PRO A 1 112 ? 7.295 1.491 -13.717 1.00 36.59 112 PRO A O 1
ATOM 805 N N . ALA A 1 113 ? 6.256 0.044 -12.381 1.00 34.34 113 ALA A N 1
ATOM 806 C CA . ALA A 1 113 ? 6.770 -1.146 -13.050 1.00 34.34 113 ALA A CA 1
ATOM 807 C C . ALA A 1 113 ? 6.640 -1.182 -14.588 1.00 34.34 113 ALA A C 1
ATOM 809 O O . ALA A 1 113 ? 7.529 -1.741 -15.223 1.00 34.34 113 ALA A O 1
ATOM 810 N N . HIS A 1 114 ? 5.632 -0.583 -15.246 1.00 36.78 114 HIS A N 1
ATOM 811 C CA . HIS A 1 114 ? 5.454 -0.794 -16.697 1.00 36.78 114 HIS A CA 1
ATOM 812 C C . HIS A 1 114 ? 4.966 0.433 -17.499 1.00 36.78 114 HIS A C 1
ATOM 814 O O . HIS A 1 114 ? 3.841 0.913 -17.382 1.00 36.78 114 HIS A O 1
ATOM 820 N N . SER A 1 115 ? 5.821 0.907 -18.416 1.00 28.02 115 SER A N 1
ATOM 821 C CA . SER A 1 115 ? 5.380 1.520 -19.685 1.00 28.02 115 SER A CA 1
ATOM 822 C C . SER A 1 115 ? 5.350 0.440 -20.778 1.00 28.02 115 SER A C 1
ATOM 824 O O . SER A 1 115 ? 6.069 -0.539 -20.647 1.00 28.02 115 SER A O 1
ATOM 826 N N . GLY A 1 116 ? 4.486 0.583 -21.783 1.00 29.06 116 GLY A N 1
ATOM 827 C CA . GLY A 1 116 ? 3.899 -0.504 -22.587 1.00 29.06 116 GLY A CA 1
ATOM 828 C C . GLY A 1 116 ? 4.802 -1.575 -23.224 1.00 29.06 116 GLY A C 1
ATOM 829 O O . GLY A 1 116 ? 5.990 -1.348 -23.450 1.00 29.06 116 GLY A O 1
ATOM 830 N N . ASP A 1 117 ? 4.125 -2.708 -23.456 1.00 26.55 117 ASP A N 1
ATOM 831 C CA . ASP A 1 117 ? 4.397 -3.909 -24.262 1.00 26.55 117 ASP A CA 1
ATOM 832 C C . ASP A 1 117 ? 5.779 -4.560 -24.206 1.00 26.55 117 ASP A C 1
ATOM 834 O O . ASP A 1 117 ? 6.702 -4.197 -24.926 1.00 26.55 117 ASP A O 1
ATOM 838 N N . ALA A 1 118 ? 5.880 -5.577 -23.347 1.00 24.66 118 ALA A N 1
ATOM 839 C CA . ALA A 1 118 ? 6.190 -6.964 -23.704 1.00 24.66 118 ALA A CA 1
ATOM 840 C C . ALA A 1 118 ? 6.044 -7.828 -22.434 1.00 24.66 118 ALA A C 1
ATOM 842 O O . ALA A 1 118 ? 6.205 -7.337 -21.316 1.00 24.66 118 ALA A O 1
ATOM 843 N N . ALA A 1 119 ? 5.673 -9.086 -22.636 1.00 27.48 119 ALA A N 1
ATOM 844 C CA . ALA A 1 119 ? 5.211 -10.069 -21.668 1.00 27.48 119 ALA A CA 1
ATOM 845 C C . ALA A 1 119 ? 6.077 -10.310 -20.406 1.00 27.48 119 ALA A C 1
ATOM 847 O O . ALA A 1 119 ? 7.241 -9.924 -20.298 1.00 27.48 119 ALA A O 1
ATOM 848 N N . HIS A 1 120 ? 5.445 -11.052 -19.486 1.00 28.69 120 HIS A N 1
ATOM 849 C CA . HIS A 1 120 ? 5.935 -11.653 -18.240 1.00 28.69 120 HIS A CA 1
ATOM 850 C C . HIS A 1 120 ? 5.948 -10.732 -17.024 1.00 28.69 120 HIS A C 1
ATOM 852 O O . HIS A 1 120 ? 6.951 -10.105 -16.719 1.00 28.69 120 HIS A O 1
ATOM 858 N N . SER A 1 121 ? 4.870 -10.706 -16.237 1.00 27.30 121 SER A N 1
ATOM 859 C CA . SER A 1 121 ? 5.033 -10.508 -14.790 1.00 27.30 121 SER A CA 1
ATOM 860 C C . SER A 1 121 ? 5.989 -11.587 -14.273 1.00 27.30 121 SER A C 1
ATOM 862 O O . SER A 1 121 ? 5.872 -12.741 -14.671 1.00 27.30 121 SER A O 1
ATOM 864 N N . ALA A 1 122 ? 6.971 -11.192 -13.463 1.00 30.00 122 ALA A N 1
ATOM 865 C CA . ALA A 1 122 ? 7.926 -12.122 -12.885 1.00 30.00 122 ALA A CA 1
ATOM 866 C C . ALA A 1 122 ? 7.185 -13.105 -11.970 1.00 30.00 122 ALA A C 1
ATOM 868 O O . ALA A 1 122 ? 6.619 -12.709 -10.949 1.00 30.00 122 ALA A O 1
ATOM 869 N N . ASP A 1 123 ? 7.190 -14.363 -12.387 1.00 27.64 123 ASP A N 1
ATOM 870 C CA . ASP A 1 123 ? 7.070 -15.524 -11.522 1.00 27.64 123 ASP A CA 1
ATOM 871 C C . ASP A 1 123 ? 8.437 -15.685 -10.826 1.00 27.64 123 ASP A C 1
ATOM 873 O O . ASP A 1 123 ? 9.456 -15.763 -11.526 1.00 27.64 123 ASP A O 1
ATOM 877 N N . PRO A 1 124 ? 8.540 -15.611 -9.487 1.00 33.66 124 PRO A N 1
ATOM 878 C CA . PRO A 1 124 ? 9.796 -15.897 -8.816 1.00 33.66 124 PRO A CA 1
ATOM 879 C C . PRO A 1 124 ? 10.044 -17.407 -8.895 1.00 33.66 124 PRO A C 1
ATOM 881 O O . PRO A 1 124 ? 9.168 -18.200 -8.570 1.00 33.66 124 PRO A O 1
ATOM 884 N N . ALA A 1 125 ? 11.238 -17.780 -9.357 1.00 28.81 125 ALA A N 1
ATOM 885 C CA . ALA A 1 125 ? 11.667 -19.154 -9.588 1.00 28.81 125 ALA A CA 1
ATOM 886 C C . ALA A 1 125 ? 11.191 -20.135 -8.498 1.00 28.81 125 ALA A C 1
ATOM 888 O O . ALA A 1 125 ? 11.480 -19.953 -7.313 1.00 28.81 125 ALA A O 1
ATOM 889 N N . GLU A 1 126 ? 10.500 -21.195 -8.926 1.00 30.28 126 GLU A N 1
ATOM 890 C CA . GLU A 1 126 ? 10.153 -22.330 -8.080 1.00 30.28 126 GLU A CA 1
ATOM 891 C C . GLU A 1 126 ? 11.412 -22.915 -7.424 1.00 30.28 126 GLU A C 1
ATOM 893 O O . GLU A 1 126 ? 12.301 -23.443 -8.094 1.00 30.28 126 GLU A O 1
ATOM 898 N N . SER A 1 127 ? 11.459 -22.907 -6.093 1.00 30.78 127 SER A N 1
ATOM 899 C CA . SER A 1 127 ? 12.238 -23.890 -5.344 1.00 30.78 127 SER A CA 1
ATOM 900 C C . SER A 1 127 ? 11.263 -24.764 -4.566 1.00 30.78 127 SER A C 1
ATOM 902 O O . SER A 1 127 ? 10.728 -24.360 -3.533 1.00 30.78 127 SER A O 1
ATOM 904 N N . SER A 1 128 ? 11.000 -25.959 -5.091 1.00 29.56 128 SER A N 1
ATOM 905 C CA . SER A 1 128 ? 10.172 -26.967 -4.434 1.00 29.56 128 SER A CA 1
ATOM 906 C C . SER A 1 128 ? 10.830 -27.401 -3.121 1.00 29.56 128 SER A C 1
ATOM 908 O O . SER A 1 128 ? 11.842 -28.101 -3.127 1.00 29.56 128 SER A O 1
ATOM 910 N N . VAL A 1 129 ? 10.258 -26.996 -1.986 1.00 37.56 129 VAL A N 1
ATOM 911 C CA . VAL A 1 129 ? 10.602 -27.548 -0.670 1.00 37.56 129 VAL A CA 1
ATOM 912 C C . VAL A 1 129 ? 9.319 -28.046 -0.014 1.00 37.56 129 VAL A C 1
ATOM 914 O O . VAL A 1 129 ? 8.343 -27.316 0.141 1.00 37.56 129 VAL A O 1
ATOM 917 N N . ARG A 1 130 ? 9.307 -29.343 0.309 1.00 30.34 130 ARG A N 1
ATOM 918 C CA . ARG A 1 130 ? 8.155 -30.062 0.864 1.00 30.34 130 ARG A CA 1
ATOM 919 C C . ARG A 1 130 ? 7.697 -29.480 2.204 1.00 30.34 130 ARG A C 1
ATOM 921 O O . ARG A 1 130 ? 8.503 -29.222 3.092 1.00 30.34 130 ARG A O 1
ATOM 928 N N . SER A 1 131 ? 6.375 -29.375 2.331 1.00 32.53 131 SER A N 1
ATOM 929 C CA . SER A 1 131 ? 5.627 -28.908 3.499 1.00 32.53 131 SER A CA 1
ATOM 930 C C . SER A 1 131 ? 5.806 -29.802 4.734 1.00 32.53 131 SER A C 1
ATOM 932 O O . SER A 1 131 ? 5.655 -31.023 4.659 1.00 32.53 131 SER A O 1
ATOM 934 N N . GLY A 1 132 ? 6.051 -29.166 5.880 1.00 28.03 132 GLY A N 1
ATOM 935 C CA . GLY A 1 132 ? 5.763 -29.683 7.215 1.00 28.03 132 GLY A CA 1
ATOM 936 C C . GLY A 1 132 ? 5.055 -28.580 8.003 1.00 28.03 132 GLY A C 1
ATOM 937 O O . GLY A 1 132 ? 5.587 -27.480 8.123 1.00 28.03 132 GLY A O 1
ATOM 938 N N . GLY A 1 133 ? 3.829 -28.835 8.460 1.00 37.69 133 GLY A N 1
ATOM 939 C CA . GLY A 1 133 ? 3.013 -27.844 9.165 1.00 37.69 133 GLY A CA 1
ATOM 940 C C . GLY A 1 133 ? 3.474 -27.589 10.601 1.00 37.69 133 GLY A C 1
ATOM 941 O O . GLY A 1 133 ? 3.951 -28.506 11.266 1.00 37.69 133 GLY A O 1
ATOM 942 N N . ALA A 1 134 ? 3.261 -26.368 11.099 1.00 32.88 134 ALA A N 1
ATOM 943 C CA . ALA A 1 134 ? 3.192 -26.089 12.531 1.00 32.88 134 ALA A CA 1
ATOM 944 C C . ALA A 1 134 ? 2.446 -24.778 12.834 1.00 32.88 134 ALA A C 1
ATOM 946 O O . ALA A 1 134 ? 2.541 -23.793 12.109 1.00 32.88 134 ALA A O 1
ATOM 947 N N . SER A 1 135 ? 1.697 -24.847 13.934 1.00 33.34 135 SER A N 1
ATOM 948 C CA . SER A 1 135 ? 0.827 -23.853 14.564 1.00 33.34 135 SER A CA 1
ATOM 949 C C . SER A 1 135 ? 1.565 -22.602 15.063 1.00 33.34 135 SER A C 1
ATOM 951 O O . SER A 1 135 ? 2.762 -22.639 15.335 1.00 33.34 135 SER A O 1
ATOM 953 N N . GLY A 1 136 ? 0.812 -21.508 15.205 1.00 40.75 136 GLY A N 1
ATOM 954 C CA . GLY A 1 136 ? 1.316 -20.154 15.404 1.00 40.75 136 GLY A CA 1
ATOM 955 C C . GLY A 1 136 ? 1.977 -19.822 16.745 1.00 40.75 136 GLY A C 1
ATOM 956 O O . GLY A 1 136 ? 1.750 -20.456 17.771 1.00 40.75 136 GLY A O 1
ATOM 957 N N . SER A 1 137 ? 2.781 -18.761 16.682 1.00 33.28 137 SER A N 1
ATOM 958 C CA . SER A 1 137 ? 3.111 -17.788 17.728 1.00 33.28 137 SER A CA 1
ATOM 959 C C . SER A 1 137 ? 3.999 -16.721 17.074 1.00 33.28 137 SER A C 1
ATOM 961 O O . SER A 1 137 ? 4.926 -17.070 16.339 1.00 33.28 137 SER A O 1
ATOM 963 N N . ALA A 1 138 ? 3.707 -15.437 17.289 1.00 42.88 138 ALA A N 1
ATOM 964 C CA . ALA A 1 138 ? 4.485 -14.322 16.753 1.00 42.88 138 ALA A CA 1
ATOM 965 C C . ALA A 1 138 ? 5.850 -14.235 17.461 1.00 42.88 138 ALA A C 1
ATOM 967 O O . ALA A 1 138 ? 6.003 -13.572 18.484 1.00 42.88 138 ALA A O 1
ATOM 968 N N . ALA A 1 139 ? 6.841 -14.949 16.927 1.00 32.69 139 ALA A N 1
ATOM 969 C CA . ALA A 1 139 ? 8.247 -14.808 17.288 1.00 32.69 139 ALA A CA 1
ATOM 970 C C . ALA A 1 139 ? 8.926 -13.781 16.357 1.00 32.69 139 ALA A C 1
ATOM 972 O O . ALA A 1 139 ? 8.528 -13.656 15.195 1.00 32.69 139 ALA A O 1
ATOM 973 N N . PRO A 1 140 ? 9.944 -13.040 16.831 1.00 37.91 140 PRO A N 1
ATOM 974 C CA . PRO A 1 140 ? 10.601 -12.011 16.034 1.00 37.91 140 PRO A CA 1
ATOM 975 C C . PRO A 1 140 ? 11.251 -12.628 14.787 1.00 37.91 140 PRO A C 1
ATOM 977 O O . PRO A 1 140 ? 11.929 -13.651 14.870 1.00 37.91 140 PRO A O 1
ATOM 980 N N . LEU A 1 141 ? 11.030 -11.996 13.630 1.00 43.47 141 LEU A N 1
ATOM 981 C CA . LEU A 1 141 ? 11.553 -12.393 12.319 1.00 43.47 141 LEU A CA 1
ATOM 982 C C . LEU A 1 141 ? 13.089 -12.267 12.281 1.00 43.47 141 LEU A C 1
ATOM 984 O O . LEU A 1 141 ? 13.633 -11.288 11.780 1.00 43.47 141 LEU A O 1
ATOM 988 N N . THR A 1 142 ? 13.802 -13.256 12.818 1.00 44.88 142 THR A N 1
ATOM 989 C CA . THR A 1 142 ? 15.271 -13.387 12.736 1.00 44.88 142 THR A CA 1
ATOM 990 C C . THR A 1 142 ? 15.700 -14.612 11.925 1.00 44.88 142 THR A C 1
ATOM 992 O O . THR A 1 142 ? 16.748 -15.201 12.178 1.00 44.88 142 THR A O 1
ATOM 995 N N . SER A 1 143 ? 14.908 -15.010 10.924 1.00 45.44 143 SER A N 1
ATOM 996 C CA . SER A 1 143 ? 15.199 -16.183 10.095 1.00 45.44 143 SER A CA 1
ATOM 997 C C . SER A 1 143 ? 15.248 -15.840 8.609 1.00 45.44 143 SER A C 1
ATOM 999 O O . SER A 1 143 ? 14.341 -15.195 8.090 1.00 45.44 143 SER A O 1
ATOM 1001 N N . ALA A 1 144 ? 16.268 -16.357 7.917 1.00 63.03 144 ALA A N 1
ATOM 1002 C CA . ALA A 1 144 ? 16.405 -16.385 6.456 1.00 63.03 144 ALA A CA 1
ATOM 1003 C C . ALA A 1 144 ? 15.380 -17.314 5.758 1.00 63.03 144 ALA A C 1
ATOM 1005 O O . ALA A 1 144 ? 15.595 -17.750 4.627 1.00 63.03 144 ALA A O 1
ATOM 1006 N N . ALA A 1 145 ? 14.287 -17.672 6.439 1.00 76.44 145 ALA A N 1
ATOM 1007 C CA . ALA A 1 145 ? 13.220 -18.481 5.876 1.00 76.44 145 ALA A CA 1
ATOM 1008 C C . ALA A 1 145 ? 12.430 -17.675 4.827 1.00 76.44 145 ALA A C 1
ATOM 1010 O O . ALA A 1 145 ? 12.183 -16.482 5.033 1.00 76.44 145 ALA A O 1
ATOM 1011 N N . PRO A 1 146 ? 12.004 -18.310 3.721 1.00 85.94 146 PRO A N 1
ATOM 1012 C CA . PRO A 1 146 ? 11.116 -17.673 2.760 1.00 85.94 146 PRO A CA 1
ATOM 1013 C C . PRO A 1 146 ? 9.815 -17.209 3.430 1.00 85.94 146 PRO A C 1
ATOM 1015 O O . PRO A 1 146 ? 9.201 -17.955 4.192 1.00 85.94 146 PRO A O 1
ATOM 1018 N N . LEU A 1 147 ? 9.386 -15.989 3.119 1.00 87.62 147 LEU A N 1
ATOM 1019 C CA . LEU A 1 147 ? 8.087 -15.429 3.487 1.00 87.62 147 LEU A CA 1
ATOM 1020 C C . LEU A 1 147 ? 7.215 -15.303 2.243 1.00 87.62 147 LEU A C 1
ATOM 1022 O O . LEU A 1 147 ? 7.736 -15.065 1.154 1.00 87.62 147 LEU A O 1
ATOM 1026 N N . ASN A 1 148 ? 5.892 -15.376 2.391 1.00 93.31 148 ASN A N 1
ATOM 1027 C CA . ASN A 1 148 ? 4.986 -14.997 1.308 1.00 93.31 148 ASN A CA 1
ATOM 1028 C C . ASN A 1 148 ? 5.243 -13.533 0.905 1.00 93.31 148 ASN A C 1
ATOM 1030 O O . ASN A 1 148 ? 5.397 -12.654 1.756 1.00 93.31 148 ASN A O 1
ATOM 1034 N N . TRP A 1 149 ? 5.281 -13.256 -0.397 1.00 92.81 149 TRP A N 1
ATOM 1035 C CA . TRP A 1 149 ? 5.611 -11.940 -0.943 1.00 92.81 149 TRP A CA 1
ATOM 1036 C C . TRP A 1 149 ? 4.634 -10.874 -0.447 1.00 92.81 149 TRP A C 1
ATOM 1038 O O . TRP A 1 149 ? 5.064 -9.826 0.027 1.00 92.81 149 TRP A O 1
ATOM 1048 N N . SER A 1 150 ? 3.328 -11.167 -0.483 1.00 93.50 150 SER A N 1
ATOM 1049 C CA . SER A 1 150 ? 2.305 -10.238 0.012 1.00 93.50 150 SER A CA 1
ATOM 1050 C C . SER A 1 150 ? 2.461 -9.970 1.510 1.00 93.50 150 SER A C 1
ATOM 1052 O O . SER A 1 150 ? 2.310 -8.824 1.930 1.00 93.50 150 SER A O 1
ATOM 1054 N N . VAL A 1 151 ? 2.860 -10.986 2.295 1.00 93.56 151 VAL A N 1
ATOM 1055 C CA . VAL A 1 151 ? 3.162 -10.835 3.729 1.00 93.56 151 VAL A CA 1
ATOM 1056 C C . VAL A 1 151 ? 4.305 -9.846 3.951 1.00 93.56 151 VAL A C 1
ATOM 1058 O O . VAL A 1 151 ? 4.207 -8.883 4.713 1.00 93.56 151 VAL A O 1
ATOM 1061 N N . HIS A 1 152 ? 5.403 -10.052 3.230 1.00 94.00 152 HIS A N 1
ATOM 1062 C CA . HIS A 1 152 ? 6.550 -9.163 3.313 1.00 94.00 152 HIS A CA 1
ATOM 1063 C C . HIS A 1 152 ? 6.193 -7.733 2.874 1.00 94.00 152 HIS A C 1
ATOM 1065 O O . HIS A 1 152 ? 6.535 -6.772 3.564 1.00 94.00 152 HIS A O 1
ATOM 1071 N N . TYR A 1 153 ? 5.450 -7.589 1.774 1.00 94.06 153 TYR A N 1
ATOM 1072 C CA . TYR A 1 153 ? 5.042 -6.296 1.231 1.00 94.06 153 TYR A CA 1
ATOM 1073 C C . TYR A 1 153 ? 4.211 -5.481 2.232 1.00 94.06 153 TYR A C 1
ATOM 1075 O O . TYR A 1 153 ? 4.551 -4.327 2.498 1.00 94.06 153 TYR A O 1
ATOM 1083 N N . HIS A 1 154 ? 3.159 -6.057 2.832 1.00 92.31 154 HIS A N 1
ATOM 1084 C CA . HIS A 1 154 ? 2.317 -5.312 3.781 1.00 92.31 154 HIS A CA 1
ATOM 1085 C C . HIS A 1 154 ? 3.082 -4.912 5.052 1.00 92.31 154 HIS A C 1
ATOM 1087 O O . HIS A 1 154 ? 2.875 -3.819 5.581 1.00 92.31 154 HIS A O 1
ATOM 1093 N N . ALA A 1 155 ? 4.004 -5.757 5.529 1.00 94.00 155 ALA A N 1
ATOM 1094 C CA . ALA A 1 155 ? 4.833 -5.439 6.689 1.00 94.00 155 ALA A CA 1
ATOM 1095 C C . ALA A 1 155 ? 5.767 -4.252 6.394 1.00 94.00 155 ALA A C 1
ATOM 1097 O O . ALA A 1 155 ? 5.922 -3.346 7.219 1.00 94.00 155 ALA A O 1
ATOM 1098 N N . ARG A 1 156 ? 6.358 -4.207 5.189 1.00 96.69 156 ARG A N 1
ATOM 1099 C CA . ARG A 1 156 ? 7.166 -3.058 4.750 1.00 96.69 156 ARG A CA 1
ATOM 1100 C C . ARG A 1 156 ? 6.314 -1.804 4.537 1.00 96.69 156 ARG A C 1
ATOM 1102 O O . ARG A 1 156 ? 6.762 -0.727 4.921 1.00 96.69 156 ARG A O 1
ATOM 1109 N N . MET A 1 157 ? 5.090 -1.931 4.017 1.00 97.94 157 MET A N 1
ATOM 1110 C CA . MET A 1 157 ? 4.146 -0.811 3.886 1.00 97.94 157 MET A CA 1
ATOM 1111 C C . MET A 1 157 ? 3.876 -0.131 5.228 1.00 97.94 157 MET A C 1
ATOM 1113 O O . MET A 1 157 ? 4.082 1.077 5.346 1.00 97.94 157 MET A O 1
ATOM 1117 N N . LEU A 1 158 ? 3.465 -0.893 6.248 1.00 97.50 158 LEU A N 1
ATOM 1118 C CA . LEU A 1 158 ? 3.192 -0.333 7.574 1.00 97.50 158 LEU A CA 1
ATOM 1119 C C . LEU A 1 158 ? 4.454 0.284 8.195 1.00 97.50 158 LEU A C 1
ATOM 1121 O O . LEU A 1 158 ? 4.400 1.390 8.727 1.00 97.50 158 LEU A O 1
ATOM 1125 N N . SER A 1 159 ? 5.606 -0.384 8.069 1.00 97.88 159 SER A N 1
ATOM 1126 C CA . SER A 1 159 ? 6.884 0.139 8.567 1.00 97.88 159 SER A CA 1
ATOM 1127 C C . SER A 1 159 ? 7.257 1.485 7.939 1.00 97.88 159 SER A C 1
ATOM 1129 O O . SER A 1 159 ? 7.706 2.381 8.654 1.00 97.88 159 SER A O 1
ATOM 1131 N N . TRP A 1 160 ? 7.062 1.658 6.628 1.00 98.25 160 TRP A N 1
ATOM 1132 C CA . TRP A 1 160 ? 7.323 2.936 5.966 1.00 98.25 160 TRP A CA 1
ATOM 1133 C C . TRP A 1 160 ? 6.310 4.009 6.343 1.00 98.25 160 TRP A C 1
ATOM 1135 O O . TRP A 1 160 ? 6.721 5.142 6.580 1.00 98.25 160 TRP A O 1
ATOM 1145 N N . VAL A 1 161 ? 5.024 3.668 6.458 1.00 98.56 161 VAL A N 1
ATOM 1146 C CA . VAL A 1 161 ? 4.000 4.605 6.940 1.00 98.56 161 VAL A CA 1
ATOM 1147 C C . VAL A 1 161 ? 4.366 5.137 8.324 1.00 98.56 161 VAL A C 1
ATOM 1149 O O . VAL A 1 161 ? 4.444 6.347 8.485 1.00 98.56 161 VAL A O 1
ATOM 1152 N N . LEU A 1 162 ? 4.698 4.265 9.281 1.00 98.12 162 LEU A N 1
ATOM 1153 C CA . LEU A 1 162 ? 5.073 4.677 10.640 1.00 98.12 162 LEU A CA 1
ATOM 1154 C C . LEU A 1 162 ? 6.411 5.427 10.700 1.00 98.12 162 LEU A C 1
ATOM 1156 O O . LEU A 1 162 ? 6.630 6.237 11.593 1.00 98.12 162 LEU A O 1
ATOM 1160 N N . LYS A 1 163 ? 7.319 5.188 9.749 1.00 98.00 163 LYS A N 1
ATOM 1161 C CA . LYS A 1 163 ? 8.555 5.973 9.641 1.00 98.00 163 LYS A CA 1
ATOM 1162 C C . LYS A 1 163 ? 8.302 7.377 9.082 1.00 98.00 163 LYS A C 1
ATOM 1164 O O . LYS A 1 163 ? 8.961 8.325 9.501 1.00 98.00 163 LYS A O 1
ATOM 1169 N N . LEU A 1 164 ? 7.399 7.508 8.111 1.00 97.38 164 LEU A N 1
ATOM 1170 C CA . LEU A 1 164 ? 7.059 8.789 7.488 1.00 97.38 164 LEU A CA 1
ATOM 1171 C C . LEU A 1 164 ? 6.135 9.634 8.373 1.00 97.38 164 LEU A C 1
ATOM 1173 O O . LEU A 1 164 ? 6.270 10.858 8.375 1.00 97.38 164 LEU A O 1
ATOM 1177 N N . GLU A 1 165 ? 5.230 8.975 9.093 1.00 97.81 165 GLU A N 1
ATOM 1178 C CA . GLU A 1 165 ? 4.210 9.555 9.961 1.00 97.81 165 GLU A CA 1
ATOM 1179 C C . GLU A 1 165 ? 4.069 8.703 11.244 1.00 97.81 165 GLU A C 1
ATOM 1181 O O . GLU A 1 165 ? 3.261 7.771 11.288 1.00 97.81 165 GLU A O 1
ATOM 1186 N N . PRO A 1 166 ? 4.875 8.973 12.291 1.00 97.56 166 PRO A N 1
ATOM 1187 C CA . PRO A 1 166 ? 4.873 8.186 13.532 1.00 97.56 166 PRO A CA 1
ATOM 1188 C C . PRO A 1 166 ? 3.514 8.146 14.240 1.00 97.56 166 PRO A C 1
ATOM 1190 O O . PRO A 1 166 ? 3.114 7.111 14.777 1.00 97.56 166 PRO A O 1
ATOM 1193 N N . GLU A 1 167 ? 2.764 9.243 14.149 1.00 96.12 167 GLU A N 1
ATOM 1194 C CA . GLU A 1 167 ? 1.431 9.396 14.737 1.00 96.12 167 GLU A CA 1
ATOM 1195 C C . GLU A 1 167 ? 0.312 9.051 13.737 1.00 96.12 167 GLU A C 1
ATOM 1197 O O . GLU A 1 167 ? -0.818 9.513 13.880 1.00 96.12 167 GLU A O 1
ATOM 1202 N N . ALA A 1 168 ? 0.607 8.248 12.702 1.00 97.25 168 ALA A N 1
ATOM 1203 C CA . ALA A 1 168 ? -0.376 7.843 11.697 1.00 97.25 168 ALA A CA 1
ATOM 1204 C C . ALA A 1 168 ? -1.648 7.298 12.358 1.00 97.25 168 ALA A C 1
ATOM 1206 O O . ALA A 1 168 ? -1.574 6.366 13.161 1.00 97.25 168 ALA A O 1
ATOM 1207 N N . GLY A 1 169 ? -2.807 7.842 11.985 1.00 96.62 169 GLY A N 1
ATOM 1208 C CA . GLY A 1 169 ? -4.089 7.432 12.548 1.00 96.62 169 GLY A CA 1
ATOM 1209 C C . GLY A 1 169 ? -4.479 5.998 12.178 1.00 96.62 169 GLY A C 1
ATOM 1210 O O . GLY A 1 169 ? -3.926 5.385 11.256 1.00 96.62 169 GLY A O 1
ATOM 1211 N N . LEU A 1 170 ? -5.491 5.473 12.874 1.00 97.56 170 LEU A N 1
ATOM 1212 C CA . LEU A 1 170 ? -5.996 4.109 12.695 1.00 97.56 170 LEU A CA 1
ATOM 1213 C C . LEU A 1 170 ? -6.279 3.766 11.222 1.00 97.56 170 LEU A C 1
ATOM 1215 O O . LEU A 1 170 ? -5.836 2.729 10.731 1.00 97.56 170 LEU A O 1
ATOM 1219 N N . ALA A 1 171 ? -6.969 4.646 10.488 1.00 98.44 171 ALA A N 1
ATOM 1220 C CA . ALA A 1 171 ? -7.334 4.390 9.094 1.00 98.44 171 ALA A CA 1
ATOM 1221 C C . ALA A 1 171 ? -6.111 4.247 8.168 1.00 98.44 171 ALA A C 1
ATOM 1223 O O . ALA A 1 171 ? -6.082 3.349 7.326 1.00 98.44 171 ALA A O 1
ATOM 1224 N N . LEU A 1 172 ? -5.083 5.084 8.339 1.00 98.69 172 LEU A N 1
ATOM 1225 C CA . LEU A 1 172 ? -3.862 5.012 7.538 1.00 98.69 172 LEU A CA 1
ATOM 1226 C C . LEU A 1 172 ? -3.068 3.731 7.825 1.00 98.69 172 LEU A C 1
ATOM 1228 O O . LEU A 1 172 ? -2.610 3.074 6.888 1.00 98.69 172 LEU A O 1
ATOM 1232 N N . ARG A 1 173 ? -2.969 3.322 9.096 1.00 98.56 173 ARG A N 1
ATOM 1233 C CA . ARG A 1 173 ? -2.328 2.051 9.480 1.00 98.56 173 ARG A CA 1
ATOM 1234 C C . ARG A 1 173 ? -3.067 0.847 8.887 1.00 98.56 173 ARG A C 1
ATOM 1236 O O . ARG A 1 173 ? -2.436 -0.018 8.282 1.00 98.56 173 ARG A O 1
ATOM 1243 N N . LEU A 1 174 ? -4.399 0.822 8.981 1.00 98.62 174 LEU A N 1
ATOM 1244 C CA . LEU A 1 174 ? -5.236 -0.226 8.383 1.00 98.62 174 LEU A CA 1
ATOM 1245 C C . LEU A 1 174 ? -5.081 -0.285 6.854 1.00 98.62 174 LEU A C 1
ATOM 1247 O O . LEU A 1 174 ? -4.906 -1.369 6.299 1.00 98.62 174 LEU A O 1
ATOM 1251 N N . ALA A 1 175 ? -5.087 0.865 6.171 1.00 98.69 175 ALA A N 1
ATOM 1252 C CA . ALA A 1 175 ? -4.886 0.933 4.722 1.00 98.69 175 ALA A CA 1
ATOM 1253 C C . ALA A 1 175 ? -3.487 0.452 4.301 1.00 98.69 175 ALA A C 1
ATOM 1255 O O . ALA A 1 175 ? -3.352 -0.234 3.288 1.00 98.69 175 ALA A O 1
ATOM 1256 N N . ALA A 1 176 ? -2.447 0.753 5.085 1.00 98.38 176 ALA A N 1
ATOM 1257 C CA . ALA A 1 176 ? -1.093 0.263 4.831 1.00 98.38 176 ALA A CA 1
ATOM 1258 C C . ALA A 1 176 ? -1.021 -1.272 4.875 1.00 98.38 176 ALA A C 1
ATOM 1260 O O . ALA A 1 176 ? -0.448 -1.887 3.975 1.00 98.38 176 ALA A O 1
ATOM 1261 N N . MET A 1 177 ? -1.651 -1.891 5.879 1.00 98.00 177 MET A N 1
ATOM 1262 C CA . MET A 1 177 ? -1.706 -3.352 6.021 1.00 98.00 177 MET A CA 1
ATOM 1263 C C . MET A 1 177 ? -2.580 -4.026 4.953 1.00 98.00 177 MET A C 1
ATOM 1265 O O . MET A 1 177 ? -2.299 -5.149 4.534 1.00 98.00 177 MET A O 1
ATOM 1269 N N . ALA A 1 178 ? -3.621 -3.342 4.476 1.00 97.94 178 ALA A N 1
ATOM 1270 C CA . ALA A 1 178 ? -4.508 -3.831 3.422 1.00 97.94 178 ALA A CA 1
ATOM 1271 C C . ALA A 1 178 ? -3.971 -3.599 1.995 1.00 97.94 178 ALA A C 1
ATOM 1273 O O . ALA A 1 178 ? -4.617 -3.987 1.018 1.00 97.94 178 ALA A O 1
ATOM 1274 N N . GLN A 1 179 ? -2.795 -2.987 1.834 1.00 96.06 179 GLN A N 1
ATOM 1275 C CA . GLN A 1 179 ? -2.235 -2.761 0.508 1.00 96.06 179 GLN A CA 1
ATOM 1276 C C . GLN A 1 179 ? -1.948 -4.100 -0.191 1.00 96.06 179 GLN A C 1
ATOM 1278 O O . GLN A 1 179 ? -1.293 -4.981 0.358 1.00 96.06 179 GLN A O 1
ATOM 1283 N N . HIS A 1 180 ? -2.441 -4.241 -1.422 1.00 94.12 180 HIS A N 1
ATOM 1284 C CA . HIS A 1 180 ? -2.392 -5.466 -2.235 1.00 94.12 180 HIS A CA 1
ATOM 1285 C C . HIS A 1 180 ? -3.164 -6.666 -1.673 1.00 94.12 180 HIS A C 1
ATOM 1287 O O . HIS A 1 180 ? -2.989 -7.782 -2.169 1.00 94.12 180 HIS A O 1
ATOM 1293 N N . LEU A 1 181 ? -4.074 -6.445 -0.720 1.00 97.12 181 LEU A N 1
ATOM 1294 C CA . LEU A 1 181 ? -4.919 -7.494 -0.157 1.00 97.12 181 LEU A CA 1
ATOM 1295 C C . LEU A 1 181 ? -5.683 -8.242 -1.259 1.00 97.12 181 LEU A C 1
ATOM 1297 O O . LEU A 1 181 ? -6.450 -7.652 -2.019 1.00 97.12 181 LEU A O 1
ATOM 1301 N N . GLY A 1 182 ? -5.430 -9.549 -1.370 1.00 95.81 182 GLY A N 1
ATOM 1302 C CA . GLY A 1 182 ? -6.071 -10.421 -2.359 1.00 95.81 182 GLY A CA 1
ATOM 1303 C C . GLY A 1 182 ? -5.684 -10.154 -3.820 1.00 95.81 182 GLY A C 1
ATOM 1304 O O . GLY A 1 182 ? -6.289 -10.733 -4.719 1.00 95.81 182 GLY A O 1
ATOM 1305 N N . ARG A 1 183 ? -4.674 -9.317 -4.106 1.00 95.19 183 ARG A N 1
ATOM 1306 C CA . ARG A 1 183 ? -4.284 -8.965 -5.490 1.00 95.19 183 ARG A CA 1
ATOM 1307 C C . ARG A 1 183 ? -3.895 -10.187 -6.331 1.00 95.19 183 ARG A C 1
ATOM 1309 O O . ARG A 1 183 ? -4.137 -10.185 -7.534 1.00 95.19 183 ARG A O 1
ATOM 1316 N N . TYR A 1 184 ? -3.323 -11.223 -5.715 1.00 94.44 184 TYR A N 1
ATOM 1317 C CA . TYR A 1 184 ? -2.929 -12.469 -6.388 1.00 94.44 184 TYR A CA 1
ATOM 1318 C C . TYR A 1 184 ? -4.122 -13.266 -6.952 1.00 94.44 184 TYR A C 1
ATOM 1320 O O . TYR A 1 184 ? -3.935 -14.047 -7.878 1.00 94.44 184 TYR A O 1
ATOM 1328 N N . LEU A 1 185 ? -5.347 -13.031 -6.462 1.00 95.38 185 LEU A N 1
ATOM 1329 C CA . LEU A 1 185 ? -6.582 -13.628 -6.995 1.00 95.38 185 LEU A CA 1
ATOM 1330 C C . LEU A 1 185 ? -7.043 -12.983 -8.311 1.00 95.38 185 LEU A C 1
ATOM 1332 O O . LEU A 1 185 ? -7.996 -13.444 -8.934 1.00 95.38 185 LEU A O 1
ATOM 1336 N N . HIS A 1 186 ? -6.398 -11.889 -8.714 1.00 94.06 186 HIS A N 1
ATOM 1337 C CA . HIS A 1 186 ? -6.718 -11.128 -9.915 1.00 94.06 186 HIS A CA 1
ATOM 1338 C C . HIS A 1 186 ? -5.432 -10.913 -10.725 1.00 94.06 186 HIS A C 1
ATOM 1340 O O . HIS A 1 186 ? -4.898 -9.798 -10.749 1.00 94.06 186 HIS A O 1
ATOM 1346 N N . PRO A 1 187 ? -4.863 -11.969 -11.331 1.00 93.62 187 PRO A N 1
ATOM 1347 C CA . PRO A 1 187 ? -3.595 -11.877 -12.040 1.00 93.62 187 PRO A CA 1
ATOM 1348 C C . PRO A 1 187 ? -3.693 -10.970 -13.274 1.00 93.62 187 PRO A C 1
ATOM 1350 O O . PRO A 1 187 ? -4.725 -10.860 -13.933 1.00 93.62 187 PRO A O 1
ATOM 1353 N N . ARG A 1 188 ? -2.574 -10.323 -13.630 1.00 93.00 188 ARG A N 1
ATOM 1354 C CA . ARG A 1 188 ? -2.496 -9.431 -14.802 1.00 93.00 188 ARG A CA 1
ATOM 1355 C C . ARG A 1 188 ? -2.852 -10.148 -16.112 1.00 93.00 188 ARG A C 1
ATOM 1357 O O . ARG A 1 188 ? -3.328 -9.483 -17.028 1.00 93.00 188 ARG A O 1
ATOM 1364 N N . GLY A 1 189 ? -2.608 -11.457 -16.202 1.00 93.81 189 GLY A N 1
ATOM 1365 C CA . GLY A 1 189 ? -2.873 -12.269 -17.395 1.00 93.81 189 GLY A CA 1
ATOM 1366 C C . GLY A 1 189 ? -4.351 -12.361 -17.786 1.00 93.81 189 GLY A C 1
ATOM 1367 O O . GLY A 1 189 ? -4.642 -12.574 -18.956 1.00 93.81 189 GLY A O 1
ATOM 1368 N N . ASP A 1 190 ? -5.271 -12.103 -16.853 1.00 95.12 190 ASP A N 1
ATOM 1369 C CA . ASP A 1 190 ? -6.719 -12.171 -17.107 1.00 95.12 190 ASP A CA 1
ATOM 1370 C C . ASP A 1 190 ? -7.260 -10.939 -17.859 1.00 95.12 190 ASP A C 1
ATOM 1372 O O . ASP A 1 190 ? -8.446 -10.854 -18.171 1.00 95.12 190 ASP A O 1
ATOM 1376 N N . PHE A 1 191 ? -6.400 -9.957 -18.143 1.00 95.56 191 PHE A N 1
ATOM 1377 C CA . PHE A 1 191 ? -6.758 -8.689 -18.776 1.00 95.56 191 PHE A CA 1
ATOM 1378 C C . PHE A 1 191 ? -6.018 -8.525 -20.112 1.00 95.56 191 PHE A C 1
ATOM 1380 O O . PHE A 1 191 ? -4.875 -8.977 -20.229 1.00 95.56 191 PHE A O 1
ATOM 1387 N N . PRO A 1 192 ? -6.592 -7.812 -21.103 1.00 96.94 192 PRO A N 1
ATOM 1388 C CA . PRO A 1 192 ? -5.949 -7.594 -22.401 1.00 96.94 192 PRO A CA 1
ATOM 1389 C C . PRO A 1 192 ? -4.523 -7.036 -22.298 1.00 96.94 192 PRO A C 1
ATOM 1391 O O . PRO A 1 192 ? -4.180 -6.335 -21.341 1.00 96.94 192 PRO A O 1
ATOM 1394 N N . GLU A 1 193 ? -3.676 -7.317 -23.285 1.00 93.81 193 GLU A N 1
ATOM 1395 C CA . GLU A 1 193 ? -2.336 -6.725 -23.372 1.00 93.81 193 GLU A CA 1
ATOM 1396 C C . GLU A 1 193 ? -2.382 -5.202 -23.605 1.00 93.81 193 GLU A C 1
ATOM 1398 O O . GLU A 1 193 ? -3.443 -4.582 -23.744 1.00 93.81 193 GLU A O 1
ATOM 1403 N N . GLY A 1 194 ? -1.215 -4.561 -23.570 1.00 91.56 194 GLY A N 1
ATOM 1404 C CA . GLY A 1 194 ? -1.108 -3.123 -23.751 1.00 91.56 194 GLY A CA 1
ATOM 1405 C C . GLY A 1 194 ? -1.533 -2.287 -22.544 1.00 91.56 194 GLY A C 1
ATOM 1406 O O . GLY A 1 194 ? -1.866 -2.757 -21.446 1.00 91.56 194 GLY A O 1
ATOM 1407 N N . ARG A 1 195 ? -1.473 -0.969 -22.752 1.00 91.56 195 ARG A N 1
ATOM 1408 C CA . ARG A 1 195 ? -1.693 0.038 -21.706 1.00 91.56 195 ARG A CA 1
ATOM 1409 C C . ARG A 1 195 ? -3.123 0.025 -21.166 1.00 91.56 195 ARG A C 1
ATOM 1411 O O . ARG A 1 195 ? -3.300 0.168 -19.962 1.00 91.56 195 ARG A O 1
ATOM 1418 N N . ALA A 1 196 ? -4.120 -0.120 -22.036 1.00 94.81 196 ALA A N 1
ATOM 1419 C CA . ALA A 1 196 ? -5.525 -0.063 -21.640 1.00 94.81 196 ALA A CA 1
ATOM 1420 C C . ALA A 1 196 ? -5.892 -1.219 -20.697 1.00 94.81 196 ALA A C 1
ATOM 1422 O O . ALA A 1 196 ? -6.408 -0.973 -19.609 1.00 94.81 196 ALA A O 1
ATOM 1423 N N . GLY A 1 197 ? -5.536 -2.460 -21.054 1.00 95.94 197 GLY A N 1
ATOM 1424 C CA . GLY A 1 197 ? -5.789 -3.618 -20.195 1.00 95.94 197 GLY A CA 1
ATOM 1425 C C . GLY A 1 197 ? -5.013 -3.567 -18.877 1.00 95.94 197 GLY A C 1
ATOM 1426 O O . GLY A 1 197 ? -5.545 -3.938 -17.835 1.00 95.94 197 GLY A O 1
ATOM 1427 N N . TYR A 1 198 ? -3.801 -3.001 -18.873 1.00 91.19 198 TYR A N 1
ATOM 1428 C CA . TYR A 1 198 ? -3.063 -2.742 -17.633 1.00 91.19 198 TYR A CA 1
ATOM 1429 C C . TYR A 1 198 ? -3.780 -1.753 -16.703 1.00 91.19 198 TYR A C 1
ATOM 1431 O O . TYR A 1 198 ? -3.867 -1.996 -15.500 1.00 91.19 198 TYR A O 1
ATOM 1439 N N . LEU A 1 199 ? -4.293 -0.642 -17.240 1.00 93.06 199 LEU A N 1
ATOM 1440 C CA . LEU A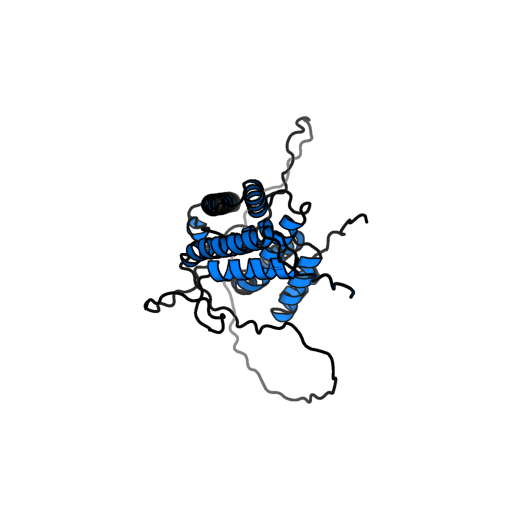 1 199 ? -5.033 0.341 -16.444 1.00 93.06 199 LEU A CA 1
ATOM 1441 C C . LEU A 1 199 ? -6.341 -0.251 -15.904 1.00 93.06 199 LEU A C 1
ATOM 1443 O O . LEU A 1 199 ? -6.647 -0.050 -14.730 1.00 93.06 199 LEU A O 1
ATOM 1447 N N . ALA A 1 200 ? -7.051 -1.044 -16.712 1.00 95.81 200 ALA A N 1
ATOM 1448 C CA . ALA A 1 200 ? -8.247 -1.766 -16.280 1.00 95.81 200 ALA A CA 1
ATOM 1449 C C . ALA A 1 200 ? -7.939 -2.750 -15.140 1.00 95.81 200 ALA A C 1
ATOM 1451 O O . ALA A 1 200 ? -8.606 -2.726 -14.108 1.00 95.81 200 ALA A O 1
ATOM 1452 N N . TRP A 1 201 ? -6.878 -3.550 -15.277 1.00 97.19 201 TRP A N 1
ATOM 1453 C CA . TRP A 1 201 ? -6.417 -4.452 -14.221 1.00 97.19 201 TRP A CA 1
ATOM 1454 C C . TRP A 1 201 ? -6.082 -3.707 -12.926 1.00 97.19 201 TRP A C 1
ATOM 1456 O O . TRP A 1 201 ? -6.470 -4.131 -11.840 1.00 97.19 201 TRP A O 1
ATOM 1466 N N . ARG A 1 202 ? -5.373 -2.575 -13.020 1.00 93.50 202 ARG A N 1
ATOM 1467 C CA . ARG A 1 202 ? -5.013 -1.754 -11.854 1.00 93.50 202 ARG A CA 1
ATOM 1468 C C . ARG A 1 202 ? -6.247 -1.210 -11.140 1.00 93.50 202 ARG A C 1
ATOM 1470 O O . ARG A 1 202 ? -6.294 -1.287 -9.914 1.00 93.50 202 ARG A O 1
ATOM 1477 N N . ALA A 1 203 ? -7.217 -0.687 -11.887 1.00 95.12 203 ALA A N 1
ATOM 1478 C CA . ALA A 1 203 ? -8.472 -0.191 -11.330 1.00 95.12 203 ALA A CA 1
ATOM 1479 C C . ALA A 1 203 ? -9.270 -1.320 -10.661 1.00 95.12 203 ALA A C 1
ATOM 1481 O O . ALA A 1 203 ? -9.711 -1.169 -9.523 1.00 95.12 203 ALA A O 1
ATOM 1482 N N . HIS A 1 204 ? -9.364 -2.482 -11.316 1.00 97.31 204 HIS A N 1
ATOM 1483 C CA . HIS A 1 204 ? -10.000 -3.676 -10.756 1.00 97.31 204 HIS A CA 1
ATOM 1484 C C . HIS A 1 204 ? -9.326 -4.119 -9.455 1.00 97.31 204 HIS A C 1
ATOM 1486 O O . HIS A 1 204 ? -9.987 -4.251 -8.430 1.00 97.31 204 HIS A O 1
ATOM 1492 N N . ALA A 1 205 ? -8.002 -4.280 -9.454 1.00 95.88 205 ALA A N 1
ATOM 1493 C CA . ALA A 1 205 ? -7.252 -4.680 -8.266 1.00 95.88 205 ALA A CA 1
ATOM 1494 C C . ALA A 1 205 ? -7.422 -3.686 -7.103 1.00 95.88 205 ALA A C 1
ATOM 1496 O O . ALA A 1 205 ? -7.568 -4.115 -5.960 1.00 95.88 205 ALA A O 1
ATOM 1497 N N . ALA A 1 206 ? -7.439 -2.376 -7.385 1.00 95.50 206 ALA A N 1
ATOM 1498 C CA . ALA A 1 206 ? -7.672 -1.338 -6.381 1.00 95.50 206 ALA A CA 1
ATOM 1499 C C . ALA A 1 206 ? -9.088 -1.412 -5.781 1.00 95.50 206 ALA A C 1
ATOM 1501 O O . ALA A 1 206 ? -9.245 -1.331 -4.564 1.00 95.50 206 ALA A O 1
ATOM 1502 N N . ALA A 1 207 ? -10.110 -1.629 -6.613 1.00 97.81 207 ALA A N 1
ATOM 1503 C CA . ALA A 1 207 ? -11.483 -1.798 -6.144 1.00 97.81 207 ALA A CA 1
ATOM 1504 C C . ALA A 1 207 ? -11.638 -3.058 -5.276 1.00 97.81 207 ALA A C 1
ATOM 1506 O O . ALA A 1 207 ? -12.221 -2.996 -4.194 1.00 97.81 207 ALA A O 1
ATOM 1507 N N . ARG A 1 208 ? -11.059 -4.184 -5.714 1.00 97.94 208 ARG A N 1
ATOM 1508 C CA . ARG A 1 208 ? -11.145 -5.471 -5.008 1.00 97.94 208 ARG A CA 1
ATOM 1509 C C . ARG A 1 208 ? -10.447 -5.459 -3.650 1.00 97.94 208 ARG A C 1
ATOM 1511 O O . ARG A 1 208 ? -11.022 -5.977 -2.696 1.00 97.94 208 ARG A O 1
ATOM 1518 N N . GLN A 1 209 ? -9.265 -4.845 -3.530 1.00 96.94 209 GLN A N 1
ATOM 1519 C CA . GLN A 1 209 ? -8.601 -4.720 -2.221 1.00 96.94 209 GLN A CA 1
ATOM 1520 C C . GLN A 1 209 ? -9.409 -3.843 -1.254 1.00 96.94 209 GLN A C 1
ATOM 1522 O O . GLN A 1 209 ? -9.498 -4.161 -0.072 1.00 96.94 209 GLN A O 1
ATOM 1527 N N . ALA A 1 210 ? -10.016 -2.760 -1.753 1.00 98.31 210 ALA A N 1
ATOM 1528 C CA . ALA A 1 210 ? -10.758 -1.820 -0.924 1.00 98.31 210 ALA A CA 1
ATOM 1529 C C . ALA A 1 210 ? -12.057 -2.444 -0.398 1.00 98.31 210 ALA A C 1
ATOM 1531 O O . ALA A 1 210 ? -12.360 -2.323 0.785 1.00 98.31 210 ALA A O 1
ATOM 1532 N N . GLU A 1 211 ? -12.775 -3.177 -1.253 1.00 98.50 211 GLU A N 1
ATOM 1533 C CA . GLU A 1 211 ? -13.957 -3.957 -0.873 1.00 98.50 211 GLU A CA 1
ATOM 1534 C C . GLU A 1 211 ? -13.616 -5.060 0.137 1.00 98.50 211 GLU A C 1
ATOM 1536 O O . GLU A 1 211 ? -14.254 -5.154 1.181 1.00 98.50 211 GLU A O 1
ATOM 1541 N N . ALA A 1 212 ? -12.562 -5.845 -0.115 1.00 98.38 212 ALA A N 1
ATOM 1542 C CA . ALA A 1 212 ? -12.145 -6.899 0.807 1.00 98.38 212 ALA A CA 1
ATOM 1543 C C . ALA A 1 212 ? -11.761 -6.343 2.189 1.00 98.38 212 ALA A C 1
ATOM 1545 O O . ALA A 1 212 ? -12.157 -6.903 3.213 1.00 98.38 212 ALA A O 1
ATOM 1546 N N . ALA A 1 213 ? -11.017 -5.233 2.228 1.00 98.56 213 ALA A N 1
ATOM 1547 C CA . ALA A 1 213 ? -10.637 -4.583 3.477 1.00 98.56 213 ALA A CA 1
ATOM 1548 C C . ALA A 1 213 ? -11.865 -4.064 4.238 1.00 98.56 213 ALA A C 1
ATOM 1550 O O . ALA A 1 213 ? -12.003 -4.322 5.433 1.00 98.56 213 ALA A O 1
ATOM 1551 N N . GLU A 1 214 ? -12.778 -3.379 3.550 1.00 98.50 214 GLU A N 1
ATOM 1552 C CA . GLU A 1 214 ? -14.015 -2.859 4.133 1.00 98.50 214 GLU A CA 1
ATOM 1553 C C . GLU A 1 214 ? -14.885 -3.972 4.733 1.00 98.50 214 GLU A C 1
ATOM 1555 O O . GLU A 1 214 ? -15.324 -3.855 5.879 1.00 98.50 214 GLU A O 1
ATOM 1560 N N . ASP A 1 215 ? -15.063 -5.078 4.011 1.00 98.62 215 ASP A N 1
ATOM 1561 C CA . ASP A 1 215 ? -15.845 -6.232 4.456 1.00 98.62 215 ASP A CA 1
ATOM 1562 C C . ASP A 1 215 ? -15.260 -6.910 5.704 1.00 98.62 215 ASP A C 1
ATOM 1564 O O . ASP A 1 215 ? -15.988 -7.365 6.592 1.00 98.62 215 ASP A O 1
ATOM 1568 N N . ILE A 1 216 ? -13.933 -7.036 5.772 1.00 98.69 216 ILE A N 1
ATOM 1569 C CA . ILE A 1 216 ? -13.240 -7.603 6.937 1.00 98.69 216 ILE A CA 1
ATOM 1570 C C . ILE A 1 216 ? -13.407 -6.670 8.131 1.00 98.69 216 ILE A C 1
ATOM 1572 O O . ILE A 1 216 ? -13.851 -7.100 9.194 1.00 98.69 216 ILE A O 1
ATOM 1576 N N . LEU A 1 217 ? -13.131 -5.380 7.942 1.00 98.69 217 LEU A N 1
ATOM 1577 C CA . LEU A 1 217 ? -13.243 -4.381 8.999 1.00 98.69 217 LEU A CA 1
ATOM 1578 C C . LEU A 1 217 ? -14.680 -4.256 9.517 1.00 98.69 217 LEU A C 1
ATOM 1580 O O . LEU A 1 217 ? -14.887 -4.096 10.718 1.00 98.69 217 LEU A O 1
ATOM 1584 N N . ALA A 1 218 ? -15.684 -4.375 8.646 1.00 98.56 218 ALA A N 1
ATOM 1585 C CA . ALA A 1 218 ? -17.087 -4.384 9.048 1.00 98.56 218 ALA A CA 1
ATOM 1586 C C . ALA A 1 218 ? -17.408 -5.567 9.974 1.00 98.56 218 ALA A C 1
ATOM 1588 O O . ALA A 1 218 ? -18.066 -5.379 10.996 1.00 98.56 218 ALA A O 1
ATOM 1589 N N . ARG A 1 219 ? -16.899 -6.766 9.661 1.00 98.56 219 ARG A N 1
ATOM 1590 C CA . ARG A 1 219 ? -17.059 -7.967 10.502 1.00 98.56 219 ARG A CA 1
ATOM 1591 C C . ARG A 1 219 ? -16.351 -7.857 11.852 1.00 98.56 219 ARG A C 1
ATOM 1593 O O . ARG A 1 219 ? -16.828 -8.435 12.821 1.00 98.56 219 ARG A O 1
ATOM 1600 N N . LEU A 1 220 ? -15.264 -7.092 11.917 1.00 98.12 220 LEU A N 1
ATOM 1601 C CA . LEU A 1 220 ? -14.541 -6.786 13.156 1.00 98.12 220 LEU A CA 1
ATOM 1602 C C . LEU A 1 220 ? -15.181 -5.649 13.972 1.00 98.12 220 LEU A C 1
ATOM 1604 O O . LEU A 1 220 ? -14.666 -5.282 15.022 1.00 98.12 220 LEU A O 1
ATOM 1608 N N . GLY A 1 221 ? -16.294 -5.070 13.508 1.00 97.44 221 GLY A N 1
ATOM 1609 C CA . GLY A 1 221 ? -16.970 -3.976 14.207 1.00 97.44 221 GLY A CA 1
ATOM 1610 C C . GLY A 1 221 ? -16.283 -2.612 14.066 1.00 97.44 221 GLY A C 1
ATOM 1611 O O . GLY A 1 221 ? -16.625 -1.688 14.799 1.00 97.44 221 GLY A O 1
ATOM 1612 N N . CYS A 1 222 ? -15.353 -2.450 13.118 1.00 97.62 222 CYS A N 1
ATOM 1613 C CA . CYS A 1 222 ? -14.705 -1.167 12.835 1.00 97.62 222 CYS A CA 1
ATOM 1614 C C . CYS A 1 222 ? -15.755 -0.101 12.469 1.00 97.62 222 CYS A C 1
ATOM 1616 O O . CYS A 1 222 ? -16.593 -0.381 11.608 1.00 97.62 222 CYS A O 1
ATOM 1618 N N . PRO A 1 223 ? -15.730 1.118 13.039 1.00 97.06 223 PRO A N 1
ATOM 1619 C CA . PRO A 1 223 ? -16.698 2.168 12.716 1.00 97.06 223 PRO A CA 1
ATOM 1620 C C . PRO A 1 223 ? -16.748 2.515 11.220 1.00 97.06 223 PRO A C 1
ATOM 1622 O O . PRO A 1 223 ? -15.721 2.576 10.544 1.00 97.06 223 PRO A O 1
ATOM 1625 N N . SER A 1 224 ? -17.940 2.811 10.689 1.00 97.88 224 SER A N 1
ATOM 1626 C CA . SER A 1 224 ? -18.136 3.095 9.254 1.00 97.88 224 SER A CA 1
ATOM 1627 C C . SER A 1 224 ? -17.300 4.270 8.738 1.00 97.88 224 SER A C 1
ATOM 1629 O O . SER A 1 224 ? -16.828 4.217 7.603 1.00 97.88 224 SER A O 1
ATOM 1631 N N . ALA A 1 225 ? -17.071 5.297 9.562 1.00 97.94 225 ALA A N 1
ATOM 1632 C CA . ALA A 1 225 ? -16.219 6.434 9.216 1.00 97.94 225 ALA A CA 1
ATOM 1633 C C . ALA A 1 225 ? -14.764 6.001 8.955 1.00 97.94 225 ALA A C 1
ATOM 1635 O O . ALA A 1 225 ? -14.180 6.384 7.942 1.00 97.94 225 ALA A O 1
ATOM 1636 N N . VAL A 1 226 ? -14.212 5.132 9.811 1.00 98.31 226 VAL A N 1
ATOM 1637 C CA . VAL A 1 226 ? -12.859 4.577 9.644 1.00 98.31 226 VAL A CA 1
ATOM 1638 C C . VAL A 1 226 ? -12.798 3.707 8.390 1.00 98.31 226 VAL A C 1
ATOM 1640 O O . VAL A 1 226 ? -11.894 3.880 7.577 1.00 98.31 226 VAL A O 1
ATOM 1643 N N . ARG A 1 227 ? -13.790 2.835 8.164 1.00 98.56 227 ARG A N 1
ATOM 1644 C CA . ARG A 1 227 ? -13.847 1.991 6.952 1.00 98.56 227 ARG A CA 1
ATOM 1645 C C . ARG A 1 227 ? -13.921 2.814 5.665 1.00 98.56 227 ARG A C 1
ATOM 1647 O O . ARG A 1 227 ? -13.199 2.527 4.716 1.00 98.56 227 ARG A O 1
ATOM 1654 N N . THR A 1 228 ? -14.735 3.869 5.659 1.00 98.50 228 THR A N 1
ATOM 1655 C CA . THR A 1 228 ? -14.847 4.805 4.527 1.00 98.50 228 THR A CA 1
ATOM 1656 C C . THR A 1 228 ? -13.502 5.471 4.247 1.00 98.50 228 THR A C 1
ATOM 1658 O O . THR A 1 228 ? -13.077 5.558 3.095 1.00 98.50 228 THR A O 1
ATOM 1661 N N . ARG A 1 229 ? -12.785 5.879 5.302 1.00 98.62 229 ARG A N 1
ATOM 1662 C CA . ARG A 1 229 ? -11.453 6.466 5.161 1.00 98.62 229 ARG A CA 1
ATOM 1663 C C . ARG A 1 229 ? -10.428 5.464 4.625 1.00 98.62 229 ARG A C 1
ATOM 1665 O O . ARG A 1 229 ? -9.699 5.802 3.698 1.00 98.62 229 ARG A O 1
ATOM 1672 N N . VAL A 1 230 ? -10.410 4.229 5.134 1.00 98.75 230 VAL A N 1
ATOM 1673 C CA . VAL A 1 230 ? -9.555 3.140 4.620 1.00 98.75 230 VAL A CA 1
ATOM 1674 C C . VAL A 1 230 ? -9.812 2.902 3.132 1.00 98.75 230 VAL A C 1
ATOM 1676 O O . VAL A 1 230 ? -8.867 2.818 2.350 1.00 98.75 230 VAL A O 1
ATOM 1679 N N . ARG A 1 231 ? -11.084 2.846 2.723 1.00 98.62 231 ARG A N 1
ATOM 1680 C CA . ARG A 1 231 ? -11.475 2.687 1.319 1.00 98.62 231 ARG A CA 1
ATOM 1681 C C . ARG A 1 231 ? -10.910 3.813 0.448 1.00 98.62 231 ARG A C 1
ATOM 1683 O O . ARG A 1 231 ? -10.244 3.527 -0.543 1.00 98.62 231 ARG A O 1
ATOM 1690 N N . SER A 1 232 ? -11.126 5.065 0.848 1.00 98.38 232 SER A N 1
ATOM 1691 C CA . SER A 1 232 ? -10.634 6.254 0.138 1.00 98.38 232 SER A CA 1
ATOM 1692 C C . SER A 1 232 ? -9.106 6.239 -0.033 1.00 98.38 232 SER A C 1
ATOM 1694 O O . SER A 1 232 ? -8.587 6.460 -1.130 1.00 98.38 232 SER A O 1
ATOM 1696 N N . LEU A 1 233 ? -8.379 5.855 1.024 1.00 98.56 233 LEU A N 1
ATOM 1697 C CA . LEU A 1 233 ? -6.921 5.696 1.011 1.00 98.56 233 LEU A CA 1
ATOM 1698 C C . LEU A 1 233 ? -6.456 4.604 0.034 1.00 98.56 233 LEU A C 1
ATOM 1700 O O . LEU A 1 233 ? -5.550 4.836 -0.767 1.00 98.56 233 LEU A O 1
ATOM 1704 N N . LEU A 1 234 ? -7.085 3.424 0.057 1.00 98.06 234 LEU A N 1
ATOM 1705 C CA . LEU A 1 234 ? -6.743 2.303 -0.832 1.00 98.06 234 LEU A CA 1
ATOM 1706 C C . LEU A 1 234 ? -7.034 2.604 -2.310 1.00 98.06 234 LEU A C 1
ATOM 1708 O O . LEU A 1 234 ? -6.331 2.098 -3.192 1.00 98.06 234 LEU A O 1
ATOM 1712 N N . LEU A 1 235 ? -8.046 3.433 -2.575 1.00 97.50 235 LEU A N 1
ATOM 1713 C CA . LEU A 1 235 ? -8.381 3.949 -3.905 1.00 97.50 235 LEU A CA 1
ATOM 1714 C C . LEU A 1 235 ? -7.517 5.150 -4.317 1.00 97.50 235 LEU A C 1
ATOM 1716 O O . LEU A 1 235 ? -7.482 5.493 -5.498 1.00 97.50 235 LEU A O 1
ATOM 1720 N N . LYS A 1 236 ? -6.756 5.724 -3.376 1.00 96.12 236 LYS A N 1
ATOM 1721 C CA . LYS A 1 236 ? -5.862 6.878 -3.565 1.00 96.12 236 LYS A CA 1
ATOM 1722 C C . LYS A 1 236 ? -6.586 8.125 -4.071 1.00 96.12 236 LYS A C 1
ATOM 1724 O O . LYS A 1 236 ? -6.073 8.859 -4.918 1.00 96.12 236 LYS A O 1
ATOM 1729 N N . GLU A 1 237 ? -7.783 8.355 -3.552 1.00 95.50 237 GLU A N 1
ATOM 1730 C CA . GLU A 1 237 ? -8.581 9.539 -3.865 1.00 95.50 237 GLU A CA 1
ATOM 1731 C C . GLU A 1 237 ? -7.859 10.808 -3.385 1.00 95.50 237 GLU A C 1
ATOM 1733 O O . GLU A 1 237 ? -7.254 10.812 -2.320 1.00 95.50 237 GLU A O 1
ATOM 1738 N N . ASN A 1 238 ? -7.899 11.897 -4.161 1.00 91.38 238 ASN A N 1
ATOM 1739 C CA . ASN A 1 238 ? -7.260 13.181 -3.815 1.00 91.38 238 ASN A CA 1
ATOM 1740 C C . ASN A 1 238 ? -5.739 13.122 -3.552 1.00 91.38 238 ASN A C 1
ATOM 1742 O O . ASN A 1 238 ? -5.202 13.885 -2.742 1.00 91.38 238 ASN A O 1
ATOM 1746 N N . LEU A 1 239 ? -5.014 12.256 -4.271 1.00 89.81 239 LEU A N 1
ATOM 1747 C CA . LEU A 1 239 ? -3.547 12.234 -4.243 1.00 89.81 239 LEU A CA 1
ATOM 1748 C C . LEU A 1 239 ? -2.949 13.640 -4.475 1.00 89.81 239 LEU A C 1
ATOM 1750 O O . LEU A 1 239 ? -3.490 14.446 -5.237 1.00 89.81 239 LEU A O 1
ATOM 1754 N N . ALA A 1 240 ? -1.821 13.915 -3.814 1.00 84.00 240 ALA A N 1
ATOM 1755 C CA . ALA A 1 240 ? -1.128 15.207 -3.730 1.00 84.00 240 ALA A CA 1
ATOM 1756 C C . ALA A 1 240 ? -1.827 16.310 -2.915 1.00 84.00 240 ALA A C 1
ATOM 1758 O O . ALA A 1 240 ? -1.176 17.295 -2.580 1.00 84.00 240 ALA A O 1
ATOM 1759 N N . HIS A 1 241 ? -3.100 16.144 -2.553 1.00 91.50 241 HIS A N 1
ATOM 1760 C CA . HIS A 1 241 ? -3.855 17.135 -1.774 1.00 91.50 241 HIS A CA 1
ATOM 1761 C C . HIS A 1 241 ? -4.266 16.604 -0.398 1.00 91.50 241 HIS A C 1
ATOM 1763 O O . HIS A 1 241 ? -4.473 17.378 0.531 1.00 91.50 241 HIS A O 1
ATOM 1769 N N . ASP A 1 242 ? -4.343 15.283 -0.253 1.00 96.50 242 ASP A N 1
ATOM 1770 C CA . ASP A 1 242 ? -4.571 14.605 1.014 1.00 96.50 242 ASP A CA 1
ATOM 1771 C C . ASP A 1 242 ? -3.251 14.059 1.586 1.00 96.50 242 ASP A C 1
ATOM 1773 O O . ASP A 1 242 ? -2.551 13.265 0.949 1.00 96.50 242 ASP A O 1
ATOM 1777 N N . ALA A 1 243 ? -2.906 14.492 2.800 1.00 97.38 243 ALA A N 1
ATOM 1778 C CA . ALA A 1 243 ? -1.634 14.167 3.441 1.00 97.38 243 ALA A CA 1
ATOM 1779 C C . ALA A 1 243 ? -1.467 12.668 3.757 1.00 97.38 243 ALA A C 1
ATOM 1781 O O . ALA A 1 243 ? -0.360 12.133 3.636 1.00 97.38 243 ALA A O 1
ATOM 1782 N N . GLU A 1 244 ? -2.539 11.963 4.130 1.00 98.31 244 GLU A N 1
ATOM 1783 C CA . GLU A 1 244 ? -2.462 10.527 4.422 1.00 98.31 244 GLU A CA 1
ATOM 1784 C C . GLU A 1 244 ? -2.383 9.715 3.127 1.00 98.31 244 GLU A C 1
ATOM 1786 O O . GLU A 1 244 ? -1.602 8.767 3.045 1.00 98.31 244 GLU A O 1
ATOM 1791 N N . VAL A 1 245 ? -3.115 10.121 2.083 1.00 98.25 245 VAL A N 1
ATOM 1792 C CA . VAL A 1 245 ? -3.021 9.497 0.750 1.00 98.25 245 VAL A CA 1
ATOM 1793 C C . VAL A 1 245 ? -1.613 9.675 0.184 1.00 98.25 245 VAL A C 1
ATOM 1795 O O . VAL A 1 245 ? -1.028 8.721 -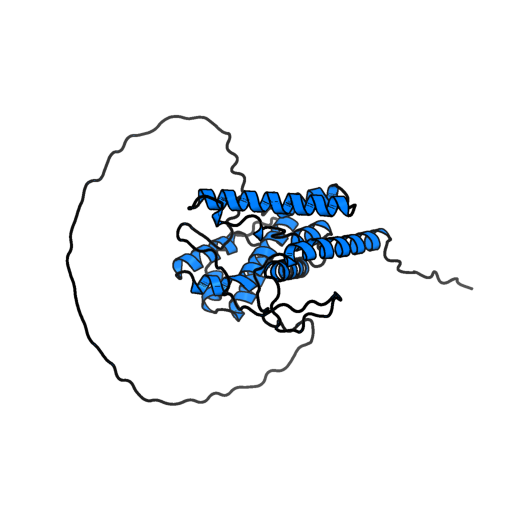0.331 1.00 98.25 245 VAL A O 1
ATOM 1798 N N . GLN A 1 246 ? -1.033 10.871 0.327 1.00 98.19 246 GLN A N 1
ATOM 1799 C CA . GLN A 1 246 ? 0.346 11.137 -0.078 1.00 98.19 246 GLN A CA 1
ATOM 1800 C C . GLN A 1 246 ? 1.346 10.296 0.725 1.00 98.19 246 GLN A C 1
ATOM 1802 O O . GLN A 1 246 ? 2.283 9.747 0.147 1.00 98.19 246 GLN A O 1
ATOM 1807 N N . THR A 1 247 ? 1.137 10.141 2.035 1.00 98.50 247 THR A N 1
ATOM 1808 C CA . THR A 1 247 ? 1.982 9.291 2.892 1.00 98.50 247 THR A CA 1
ATOM 1809 C C . THR A 1 247 ? 1.904 7.821 2.478 1.00 98.50 247 THR A C 1
ATOM 1811 O O . THR A 1 247 ? 2.932 7.145 2.405 1.00 98.50 247 THR A O 1
ATOM 1814 N N . LEU A 1 248 ? 0.712 7.325 2.136 1.00 98.38 248 LEU A N 1
ATOM 1815 C CA . LEU A 1 248 ? 0.522 5.961 1.647 1.00 98.38 248 LEU A CA 1
ATOM 1816 C C . LEU A 1 248 ? 1.167 5.740 0.264 1.00 98.38 248 LEU A C 1
ATOM 1818 O O . LEU A 1 248 ? 1.756 4.682 0.030 1.00 98.38 248 LEU A O 1
ATOM 1822 N N . GLU A 1 249 ? 1.090 6.717 -0.650 1.00 98.00 249 GLU A N 1
ATOM 1823 C CA . GLU A 1 249 ? 1.778 6.660 -1.955 1.00 98.00 249 GLU A CA 1
ATOM 1824 C C . GLU A 1 249 ? 3.302 6.689 -1.788 1.00 98.00 249 GLU A C 1
ATOM 1826 O O . GLU A 1 249 ? 3.996 5.900 -2.433 1.00 98.00 249 GLU A O 1
ATOM 1831 N N . ASP A 1 250 ? 3.825 7.545 -0.904 1.00 98.19 250 ASP A N 1
ATOM 1832 C CA . ASP A 1 250 ? 5.253 7.598 -0.587 1.00 98.19 250 ASP A CA 1
ATOM 1833 C C . ASP A 1 250 ? 5.738 6.248 -0.049 1.00 98.19 250 ASP A C 1
ATOM 1835 O O . ASP A 1 250 ? 6.729 5.716 -0.549 1.00 98.19 250 ASP A O 1
ATOM 1839 N N . ALA A 1 251 ? 5.018 5.658 0.912 1.00 98.38 251 ALA A N 1
ATOM 1840 C CA . ALA A 1 251 ? 5.335 4.339 1.454 1.00 98.38 251 ALA A CA 1
ATOM 1841 C C . ALA A 1 251 ? 5.343 3.261 0.359 1.00 98.38 251 ALA A C 1
ATOM 1843 O O . ALA A 1 251 ? 6.310 2.511 0.252 1.00 98.38 251 ALA A O 1
ATOM 1844 N N . ALA A 1 252 ? 4.332 3.229 -0.516 1.00 97.12 252 ALA A N 1
ATOM 1845 C CA . ALA A 1 252 ? 4.282 2.279 -1.631 1.00 97.12 252 ALA A CA 1
ATOM 1846 C C . ALA A 1 252 ? 5.463 2.445 -2.603 1.00 97.12 252 ALA A C 1
ATOM 1848 O O . ALA A 1 252 ? 6.039 1.457 -3.062 1.00 97.12 252 ALA A O 1
ATOM 1849 N N . CYS A 1 253 ? 5.864 3.685 -2.891 1.00 96.25 253 CYS A N 1
ATOM 1850 C CA . CYS A 1 253 ? 7.043 3.957 -3.709 1.00 96.25 253 CYS A CA 1
ATOM 1851 C C . CYS A 1 253 ? 8.331 3.485 -3.019 1.00 96.25 253 CYS A C 1
ATOM 1853 O O . CYS A 1 253 ? 9.189 2.895 -3.672 1.00 96.25 253 CYS A O 1
ATOM 1855 N N . LEU A 1 254 ? 8.474 3.704 -1.710 1.00 96.25 254 LEU A N 1
ATOM 1856 C CA . LEU A 1 254 ? 9.645 3.269 -0.942 1.00 96.25 254 LEU A CA 1
ATOM 1857 C C . LEU A 1 254 ? 9.748 1.745 -0.861 1.00 96.25 254 LEU A C 1
ATOM 1859 O O . LEU A 1 254 ? 10.840 1.208 -1.036 1.00 96.25 254 LEU A O 1
ATOM 1863 N N . VAL A 1 255 ? 8.621 1.045 -0.704 1.00 95.25 255 VAL A N 1
ATOM 1864 C CA . VAL A 1 255 ? 8.572 -0.420 -0.806 1.00 95.25 255 VAL A CA 1
ATOM 1865 C C . VAL A 1 255 ? 9.017 -0.884 -2.196 1.00 95.25 255 VAL A C 1
ATOM 1867 O O . VAL A 1 255 ? 9.808 -1.817 -2.288 1.00 95.25 255 VAL A O 1
ATOM 1870 N N . PHE A 1 256 ? 8.614 -0.207 -3.277 1.00 93.44 256 PHE A N 1
ATOM 1871 C CA . PHE A 1 256 ? 9.133 -0.492 -4.623 1.00 93.44 256 PHE A CA 1
ATOM 1872 C C . PHE A 1 256 ? 10.664 -0.323 -4.705 1.00 93.44 256 PHE A C 1
ATOM 1874 O O . PHE A 1 256 ? 11.358 -1.220 -5.193 1.00 93.44 256 PHE A O 1
ATOM 1881 N N . PHE A 1 257 ? 11.209 0.789 -4.189 1.00 91.19 257 PHE A N 1
ATOM 1882 C CA . PHE A 1 257 ? 12.662 1.020 -4.139 1.00 91.19 257 PHE A CA 1
ATOM 1883 C C . PHE A 1 257 ? 13.398 -0.068 -3.345 1.00 91.19 257 PHE A C 1
ATOM 1885 O O . PHE A 1 257 ? 14.534 -0.415 -3.672 1.00 91.19 257 PHE A O 1
ATOM 1892 N N . GLU A 1 258 ? 12.762 -0.600 -2.305 1.00 90.38 258 GLU A N 1
ATOM 1893 C CA . GLU A 1 258 ? 13.340 -1.600 -1.415 1.00 90.38 258 GLU A CA 1
ATOM 1894 C C . GLU A 1 258 ? 13.189 -3.041 -1.921 1.00 90.38 258 GLU A C 1
ATOM 1896 O O . GLU A 1 258 ? 14.070 -3.863 -1.688 1.00 90.38 258 GLU A O 1
ATOM 1901 N N . LEU A 1 259 ? 12.099 -3.395 -2.591 1.00 88.00 259 LEU A N 1
ATOM 1902 C CA . LEU A 1 259 ? 11.798 -4.802 -2.878 1.00 88.00 259 LEU A CA 1
ATOM 1903 C C . LEU A 1 259 ? 11.885 -5.155 -4.358 1.00 88.00 259 LEU A C 1
ATOM 1905 O O . LEU A 1 259 ? 12.190 -6.294 -4.696 1.00 88.00 259 LEU A O 1
ATOM 1909 N N . GLU A 1 260 ? 11.617 -4.203 -5.247 1.00 87.88 260 GLU A N 1
ATOM 1910 C CA . GLU A 1 260 ? 11.342 -4.511 -6.655 1.00 87.88 260 GLU A CA 1
ATOM 1911 C C . GLU A 1 260 ? 12.368 -3.912 -7.614 1.00 87.88 260 GLU A C 1
ATOM 1913 O O . GLU A 1 260 ? 12.539 -4.398 -8.732 1.00 87.88 260 GLU A O 1
ATOM 1918 N N . LEU A 1 261 ? 13.069 -2.864 -7.186 1.00 85.88 261 LEU A N 1
ATOM 1919 C CA . LEU A 1 261 ? 13.941 -2.089 -8.056 1.00 85.88 261 LEU A CA 1
ATOM 1920 C C . LEU A 1 261 ? 15.079 -2.902 -8.686 1.00 85.88 261 LEU A C 1
ATOM 1922 O O . LEU A 1 261 ? 15.376 -2.727 -9.866 1.00 85.88 261 LEU A O 1
ATOM 1926 N N . GLU A 1 262 ? 15.708 -3.785 -7.915 1.00 85.00 262 GLU A N 1
ATOM 1927 C CA . GLU A 1 262 ? 16.810 -4.625 -8.395 1.00 85.00 262 GLU A CA 1
ATOM 1928 C C . GLU A 1 262 ? 16.328 -5.585 -9.487 1.00 85.00 262 GLU A C 1
ATOM 1930 O O . GLU A 1 262 ? 16.848 -5.575 -10.604 1.00 85.00 262 GLU A O 1
ATOM 1935 N N . ALA A 1 263 ? 15.249 -6.323 -9.218 1.00 85.88 263 ALA A N 1
ATOM 1936 C CA . ALA A 1 263 ? 14.628 -7.211 -10.196 1.00 85.88 263 ALA A CA 1
ATOM 1937 C C . ALA A 1 263 ? 14.178 -6.456 -11.460 1.00 85.88 263 ALA A C 1
ATOM 1939 O O . ALA A 1 263 ? 14.359 -6.944 -12.577 1.00 85.88 263 ALA A O 1
ATOM 1940 N N . LEU A 1 264 ? 13.639 -5.241 -11.305 1.00 85.31 264 LEU A N 1
ATOM 1941 C CA . LEU A 1 264 ? 13.267 -4.390 -12.434 1.00 85.31 264 LEU A CA 1
ATOM 1942 C C . LEU A 1 264 ? 14.487 -4.000 -13.282 1.00 85.31 264 LEU A C 1
ATOM 1944 O O . LEU A 1 264 ? 14.398 -4.006 -14.510 1.00 85.31 264 LEU A O 1
ATOM 1948 N N . SER A 1 265 ? 15.614 -3.683 -12.639 1.00 84.06 265 SER A N 1
ATOM 1949 C CA . SER A 1 265 ? 16.851 -3.270 -13.313 1.00 84.06 265 SER A CA 1
ATOM 1950 C C . SER A 1 265 ? 17.467 -4.382 -14.165 1.00 84.06 265 SER A C 1
ATOM 1952 O O . SER A 1 265 ? 18.008 -4.110 -15.229 1.00 84.06 265 SER A O 1
ATOM 1954 N N . HIS A 1 266 ? 17.314 -5.643 -13.755 1.00 86.88 266 HIS A N 1
ATOM 1955 C CA . HIS A 1 266 ? 17.783 -6.791 -14.534 1.00 86.88 266 HIS A CA 1
ATOM 1956 C C . HIS A 1 266 ? 16.888 -7.120 -15.728 1.00 86.88 266 HIS A C 1
ATOM 1958 O O . HIS A 1 266 ? 17.329 -7.744 -16.690 1.00 86.88 266 HIS A O 1
ATOM 1964 N N . LYS A 1 267 ? 15.618 -6.720 -15.666 1.00 86.31 267 LYS A N 1
ATOM 1965 C CA . LYS A 1 267 ? 14.612 -7.081 -16.665 1.00 86.31 267 LYS A CA 1
ATOM 1966 C C . LYS A 1 267 ? 14.512 -6.086 -17.820 1.00 86.31 267 LYS A C 1
ATOM 1968 O O . LYS A 1 267 ? 13.989 -6.421 -18.884 1.00 86.31 267 LYS A O 1
ATOM 1973 N N . HIS A 1 268 ? 14.937 -4.848 -17.611 1.00 87.06 268 HIS A N 1
ATOM 1974 C CA . HIS A 1 268 ? 14.698 -3.761 -18.550 1.00 87.06 268 HIS A CA 1
ATOM 1975 C C . HIS A 1 268 ? 15.963 -2.964 -18.830 1.00 87.06 268 HIS A C 1
ATOM 1977 O O . HIS A 1 268 ? 16.838 -2.846 -17.980 1.00 87.06 268 HIS A O 1
ATOM 1983 N N . ASP A 1 269 ? 16.030 -2.383 -20.028 1.00 88.25 269 ASP A N 1
ATOM 1984 C CA . ASP A 1 269 ? 17.111 -1.472 -20.379 1.00 88.25 269 ASP A CA 1
ATOM 1985 C C . ASP A 1 269 ? 17.105 -0.201 -19.510 1.00 88.25 269 ASP A C 1
ATOM 1987 O O . ASP A 1 269 ? 16.115 0.162 -18.857 1.00 88.25 269 ASP A O 1
ATOM 1991 N N . GLN A 1 270 ? 18.230 0.510 -19.552 1.00 85.69 270 GLN A N 1
ATOM 1992 C CA . GLN A 1 270 ? 18.431 1.735 -18.790 1.00 85.69 270 GLN A CA 1
ATOM 1993 C C . GLN A 1 270 ? 17.376 2.807 -19.107 1.00 85.69 270 GLN A C 1
ATOM 1995 O O . GLN A 1 270 ? 16.852 3.454 -18.204 1.00 85.69 270 GLN A O 1
ATOM 2000 N N . ALA A 1 271 ? 17.000 2.983 -20.377 1.00 88.12 271 ALA A N 1
ATOM 2001 C CA . ALA A 1 271 ? 16.043 4.013 -20.783 1.00 88.12 271 ALA A CA 1
ATOM 2002 C C . ALA A 1 271 ? 14.633 3.746 -20.228 1.00 88.12 271 ALA A C 1
ATOM 2004 O O . ALA A 1 271 ? 13.878 4.664 -19.884 1.00 88.12 271 ALA A O 1
ATOM 2005 N N . LYS A 1 272 ? 14.245 2.476 -20.144 1.00 87.19 272 LYS A N 1
ATOM 2006 C CA . LYS A 1 272 ? 12.999 2.025 -19.541 1.00 87.19 272 LYS A CA 1
ATOM 2007 C C . LYS A 1 272 ? 13.054 2.196 -18.030 1.00 87.19 272 LYS A C 1
ATOM 2009 O O . LYS A 1 272 ? 12.125 2.799 -17.493 1.00 87.19 272 LYS A O 1
ATOM 2014 N N . LEU A 1 273 ? 14.130 1.764 -17.374 1.00 87.38 273 LEU A N 1
ATOM 2015 C CA . LEU A 1 273 ? 14.329 1.938 -15.934 1.00 87.38 273 LEU A CA 1
ATOM 2016 C C . LEU A 1 273 ? 14.280 3.417 -15.524 1.00 87.38 273 LEU A C 1
ATOM 2018 O O . LEU A 1 273 ? 13.521 3.785 -14.631 1.00 87.38 273 LEU A O 1
ATOM 2022 N N . GLU A 1 274 ? 14.996 4.299 -16.220 1.00 88.12 274 GLU A N 1
ATOM 2023 C CA . GLU A 1 274 ? 14.980 5.739 -15.939 1.00 88.12 274 GLU A CA 1
ATOM 2024 C C . GLU A 1 274 ? 13.583 6.343 -16.071 1.00 88.12 274 GLU A C 1
ATOM 2026 O O . GLU A 1 274 ? 13.159 7.159 -15.251 1.00 88.12 274 GLU A O 1
ATOM 2031 N N . ARG A 1 275 ? 12.832 5.930 -17.094 1.00 89.38 275 ARG A N 1
ATOM 2032 C CA . ARG A 1 275 ? 11.454 6.384 -17.303 1.00 89.38 275 ARG A CA 1
ATOM 2033 C C . ARG A 1 275 ? 10.537 5.944 -16.171 1.00 89.38 275 ARG A C 1
ATOM 2035 O O . ARG A 1 275 ? 9.646 6.702 -15.790 1.00 89.38 275 ARG A O 1
ATOM 2042 N N . VAL A 1 276 ? 10.735 4.729 -15.668 1.00 89.44 276 VAL A N 1
ATOM 2043 C CA . VAL A 1 276 ? 10.035 4.209 -14.494 1.00 89.44 276 VAL A CA 1
ATOM 2044 C C . VAL A 1 276 ? 10.370 5.061 -13.270 1.00 89.44 276 VAL A C 1
ATOM 2046 O O . VAL A 1 276 ? 9.467 5.652 -12.684 1.00 89.44 276 VAL A O 1
ATOM 2049 N N . LEU A 1 277 ? 11.658 5.226 -12.962 1.00 90.44 277 LEU A N 1
ATOM 2050 C CA . LEU A 1 277 ? 12.137 5.992 -11.810 1.00 90.44 277 LEU A CA 1
ATOM 2051 C C . LEU A 1 277 ? 11.639 7.441 -11.814 1.00 90.44 277 LEU A C 1
ATOM 2053 O O . LEU A 1 277 ? 11.165 7.927 -10.791 1.00 90.44 277 LEU A O 1
ATOM 2057 N N . ARG A 1 278 ? 11.666 8.118 -12.968 1.00 89.06 278 ARG A N 1
ATOM 2058 C CA . ARG A 1 278 ? 11.145 9.490 -13.119 1.00 89.06 278 ARG A CA 1
ATOM 2059 C C . ARG A 1 278 ? 9.650 9.580 -12.821 1.00 89.06 278 ARG A C 1
ATOM 2061 O O . ARG A 1 278 ? 9.201 10.556 -12.223 1.00 89.06 278 ARG A O 1
ATOM 2068 N N . LYS A 1 279 ? 8.871 8.574 -13.230 1.00 90.12 279 LYS A N 1
ATOM 2069 C CA . LYS A 1 279 ? 7.433 8.519 -12.934 1.00 90.12 279 LYS A CA 1
ATOM 2070 C C . LYS A 1 279 ? 7.174 8.272 -11.456 1.00 90.12 279 LYS A C 1
ATOM 2072 O O . LYS A 1 279 ? 6.311 8.951 -10.910 1.00 90.12 279 LYS A O 1
ATOM 2077 N N . THR A 1 280 ? 7.923 7.367 -10.822 1.00 92.12 280 THR A N 1
ATOM 2078 C CA . THR A 1 280 ? 7.876 7.158 -9.366 1.00 92.12 280 THR A CA 1
ATOM 2079 C C . THR A 1 280 ? 8.172 8.464 -8.643 1.00 92.12 280 THR A C 1
ATOM 2081 O O . THR A 1 280 ? 7.358 8.935 -7.860 1.00 92.12 280 THR A O 1
ATOM 2084 N N . TRP A 1 281 ? 9.290 9.106 -8.988 1.00 91.56 281 TRP A N 1
ATOM 2085 C CA . TRP A 1 281 ? 9.778 10.325 -8.346 1.00 91.56 281 TRP A CA 1
ATOM 2086 C C . TRP A 1 281 ? 8.768 11.473 -8.389 1.00 91.56 281 TRP A C 1
ATOM 2088 O O . TRP A 1 281 ? 8.585 12.166 -7.392 1.00 91.56 281 TRP A O 1
ATOM 2098 N N . LYS A 1 282 ? 8.068 11.648 -9.520 1.00 91.12 282 LYS A N 1
ATOM 2099 C CA . LYS A 1 282 ? 7.065 12.711 -9.703 1.00 91.12 282 LYS A CA 1
ATOM 2100 C C . LYS A 1 282 ? 5.886 12.611 -8.724 1.00 91.12 282 LYS A C 1
ATOM 2102 O O . LYS A 1 282 ? 5.271 13.627 -8.427 1.00 91.12 282 LYS A O 1
ATOM 2107 N N . LYS A 1 283 ? 5.550 11.408 -8.261 1.00 89.00 283 LYS A N 1
ATOM 2108 C CA . LYS A 1 283 ? 4.405 11.164 -7.370 1.00 89.00 283 LYS A CA 1
ATOM 2109 C C . LYS A 1 283 ? 4.736 11.350 -5.897 1.00 89.00 283 LYS A C 1
ATOM 2111 O O . LYS A 1 283 ? 3.827 11.402 -5.079 1.00 89.00 283 LYS A O 1
ATOM 2116 N N . MET A 1 284 ? 6.022 11.372 -5.564 1.00 93.81 284 MET A N 1
ATOM 2117 C CA . MET A 1 284 ? 6.475 11.357 -4.184 1.00 93.81 284 MET A CA 1
ATOM 2118 C C . MET A 1 284 ? 6.553 12.773 -3.617 1.00 93.81 284 MET A C 1
ATOM 2120 O O . MET A 1 284 ? 6.968 13.713 -4.306 1.00 93.81 284 MET A O 1
ATOM 2124 N N . SER A 1 285 ? 6.251 12.922 -2.333 1.00 94.88 285 SER A N 1
ATOM 2125 C CA . SER A 1 285 ? 6.531 14.159 -1.601 1.00 94.88 285 SER A CA 1
ATOM 2126 C C . SER A 1 285 ? 8.042 14.381 -1.455 1.00 94.88 285 SER A C 1
ATOM 2128 O O . SER A 1 285 ? 8.843 13.455 -1.632 1.00 94.88 285 SER A O 1
ATOM 2130 N N . GLY A 1 286 ? 8.467 15.588 -1.071 1.00 94.25 286 GLY A N 1
ATOM 2131 C CA . GLY A 1 286 ? 9.858 15.850 -0.706 1.00 94.25 286 G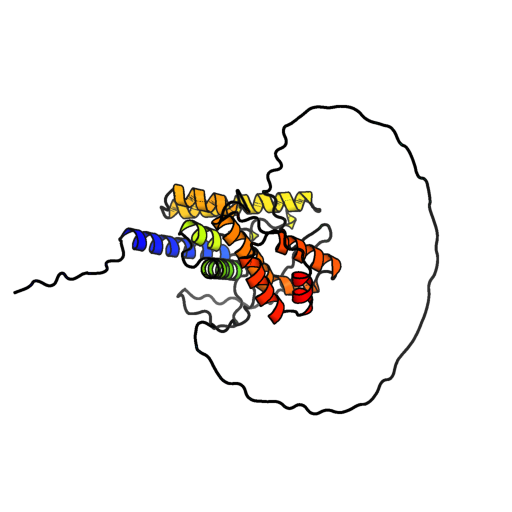LY A CA 1
ATOM 2132 C C . GLY A 1 286 ? 10.374 14.922 0.401 1.00 94.25 286 GLY A C 1
ATOM 2133 O O . GLY A 1 286 ? 11.528 14.495 0.352 1.00 94.25 286 GLY A O 1
ATOM 2134 N N . ARG A 1 287 ? 9.524 14.538 1.367 1.00 94.88 287 ARG A N 1
ATOM 2135 C CA . ARG A 1 287 ? 9.868 13.567 2.423 1.00 94.88 287 ARG A CA 1
ATOM 2136 C C . ARG A 1 287 ? 10.115 12.177 1.840 1.00 94.88 287 ARG A C 1
ATOM 2138 O O . ARG A 1 287 ? 11.174 11.607 2.094 1.00 94.88 287 ARG A O 1
ATOM 2145 N N . GLY A 1 288 ? 9.205 11.676 1.007 1.00 95.75 288 GLY A N 1
ATOM 2146 C CA . GLY A 1 288 ? 9.375 10.391 0.326 1.00 95.75 288 GLY A CA 1
ATOM 2147 C C . GLY A 1 288 ? 10.627 10.361 -0.559 1.00 95.75 288 GLY A C 1
ATOM 2148 O O . GLY A 1 288 ? 11.392 9.398 -0.528 1.00 95.75 288 GLY A O 1
ATOM 2149 N N . ARG A 1 289 ? 10.895 11.438 -1.306 1.00 95.38 289 ARG A N 1
ATOM 2150 C CA . ARG A 1 289 ? 12.078 11.552 -2.179 1.00 95.38 289 ARG A CA 1
ATOM 2151 C C . ARG A 1 289 ? 13.397 11.494 -1.409 1.00 95.38 289 ARG A C 1
ATOM 2153 O O . ARG A 1 289 ? 14.339 10.857 -1.880 1.00 95.38 289 ARG A O 1
ATOM 2160 N N . ARG A 1 290 ? 13.473 12.098 -0.215 1.00 94.19 290 ARG A N 1
ATOM 2161 C CA . ARG A 1 290 ? 14.659 11.996 0.658 1.00 94.19 290 ARG A CA 1
ATOM 2162 C C . ARG A 1 290 ? 14.937 10.551 1.075 1.00 94.19 290 ARG A C 1
ATOM 2164 O O . ARG A 1 290 ? 16.078 10.103 0.983 1.00 94.19 290 ARG A O 1
ATOM 2171 N N . GLU A 1 291 ? 13.904 9.815 1.474 1.00 94.94 291 GLU A N 1
ATOM 2172 C CA . GLU A 1 291 ? 14.040 8.404 1.854 1.00 94.94 291 GLU A CA 1
ATOM 2173 C C . GLU A 1 291 ? 14.405 7.518 0.653 1.00 94.94 291 GLU A C 1
ATOM 2175 O O . GLU A 1 291 ? 15.323 6.703 0.747 1.00 94.94 291 GLU A O 1
ATOM 2180 N N . ALA A 1 292 ? 13.789 7.737 -0.514 1.00 93.19 292 ALA A N 1
ATOM 2181 C CA . ALA A 1 292 ? 14.132 7.009 -1.738 1.00 93.19 292 ALA A CA 1
ATOM 2182 C C . ALA A 1 292 ? 15.592 7.237 -2.145 1.00 93.19 292 ALA A C 1
ATOM 2184 O O . ALA A 1 292 ? 16.289 6.295 -2.525 1.00 93.19 292 ALA A O 1
ATOM 2185 N N . GLN A 1 293 ? 16.081 8.474 -2.019 1.00 90.81 293 GLN A N 1
ATOM 2186 C CA . GLN A 1 293 ? 17.482 8.797 -2.268 1.00 90.81 293 GLN A CA 1
ATOM 2187 C C . GLN A 1 293 ? 18.413 8.037 -1.312 1.00 90.81 293 GLN A C 1
ATOM 2189 O O . GLN A 1 293 ? 19.451 7.546 -1.756 1.00 90.81 293 GLN A O 1
ATOM 2194 N N . SER A 1 294 ? 18.045 7.910 -0.033 1.00 90.50 294 SER A N 1
ATOM 2195 C CA . SER A 1 294 ? 18.809 7.148 0.964 1.00 90.50 294 SER A CA 1
ATOM 2196 C C . SER A 1 294 ? 18.918 5.666 0.584 1.00 90.50 294 SER A C 1
ATOM 2198 O O . SER A 1 294 ? 20.023 5.125 0.519 1.00 90.50 294 SER A O 1
ATOM 2200 N N . ILE A 1 295 ? 17.798 5.034 0.207 1.00 88.50 295 ILE A N 1
ATOM 2201 C CA . ILE A 1 295 ? 17.782 3.642 -0.281 1.00 88.50 295 ILE A CA 1
ATOM 2202 C C . ILE A 1 295 ? 18.665 3.501 -1.527 1.00 88.50 295 ILE A C 1
ATOM 2204 O O . ILE A 1 295 ? 19.510 2.608 -1.605 1.00 88.50 295 ILE A O 1
ATOM 2208 N N . ALA A 1 296 ? 18.499 4.400 -2.500 1.00 85.69 296 ALA A N 1
ATOM 2209 C CA . ALA A 1 296 ? 19.221 4.342 -3.765 1.00 85.69 296 ALA A CA 1
ATOM 2210 C C . ALA A 1 296 ? 20.737 4.495 -3.586 1.00 85.69 296 ALA A C 1
ATOM 2212 O O . ALA A 1 296 ? 21.493 3.811 -4.266 1.00 85.69 296 ALA A O 1
ATOM 2213 N N . VAL A 1 297 ? 21.201 5.358 -2.673 1.00 83.44 297 VAL A N 1
ATOM 2214 C CA . VAL A 1 297 ? 22.637 5.510 -2.366 1.00 83.44 297 VAL A CA 1
ATOM 2215 C C . VAL A 1 297 ? 23.255 4.193 -1.902 1.00 83.44 297 VAL A C 1
ATOM 2217 O O . VAL A 1 297 ? 24.362 3.874 -2.325 1.00 83.44 297 VAL A O 1
ATOM 2220 N N . VAL A 1 298 ? 22.545 3.431 -1.070 1.00 82.31 298 VAL A N 1
ATOM 2221 C CA . VAL A 1 298 ? 23.041 2.153 -0.542 1.00 82.31 298 VAL A CA 1
ATOM 2222 C C . VAL A 1 298 ? 23.003 1.056 -1.606 1.00 82.31 298 VAL A C 1
ATOM 2224 O O . VAL A 1 298 ? 23.914 0.238 -1.673 1.00 82.31 298 VAL A O 1
ATOM 2227 N N . ARG A 1 299 ? 21.961 1.036 -2.445 1.00 77.88 299 ARG A N 1
ATOM 2228 C CA . ARG A 1 299 ? 21.708 -0.079 -3.368 1.00 77.88 299 ARG A CA 1
ATOM 2229 C C . ARG A 1 299 ? 22.342 0.062 -4.745 1.00 77.88 299 ARG A C 1
ATOM 2231 O O . ARG A 1 299 ? 22.736 -0.939 -5.328 1.00 77.88 299 ARG A O 1
ATOM 2238 N N . SER A 1 300 ? 22.415 1.272 -5.300 1.00 77.25 300 SER A N 1
ATOM 2239 C CA . SER A 1 300 ? 22.981 1.485 -6.636 1.00 77.25 300 SER A CA 1
ATOM 2240 C C . SER A 1 300 ? 23.386 2.949 -6.864 1.00 77.25 300 SER A C 1
ATOM 2242 O O . SER A 1 300 ? 22.524 3.831 -6.983 1.00 77.25 300 SER A O 1
ATOM 2244 N N . PRO A 1 301 ? 24.693 3.238 -7.023 1.00 77.94 301 PRO A N 1
ATOM 2245 C CA . PRO A 1 301 ? 25.177 4.573 -7.377 1.00 77.94 301 PRO A CA 1
ATOM 2246 C C . PRO A 1 301 ? 24.573 5.131 -8.674 1.00 77.94 301 PRO A C 1
ATOM 2248 O O . PRO A 1 301 ? 24.430 6.349 -8.815 1.00 77.94 301 PRO A O 1
ATOM 2251 N N . GLU A 1 302 ? 24.210 4.256 -9.613 1.00 79.69 302 GLU A N 1
ATOM 2252 C CA . GLU A 1 302 ? 23.584 4.621 -10.883 1.00 79.69 302 GLU A CA 1
ATOM 2253 C C . GLU A 1 302 ? 22.146 5.101 -10.688 1.00 79.69 302 GLU A C 1
ATOM 2255 O O . GLU A 1 302 ? 21.824 6.225 -11.073 1.00 79.69 302 GLU A O 1
ATOM 2260 N N . ILE A 1 303 ? 21.311 4.322 -9.995 1.00 80.31 303 ILE A N 1
ATOM 2261 C CA . ILE A 1 303 ? 19.940 4.723 -9.638 1.00 80.31 303 ILE A CA 1
ATOM 2262 C C . ILE A 1 303 ? 19.981 6.026 -8.843 1.00 80.31 303 ILE A C 1
ATOM 2264 O O . ILE A 1 303 ? 19.260 6.976 -9.140 1.00 80.31 303 ILE A O 1
ATOM 2268 N N . SER A 1 304 ? 20.887 6.108 -7.871 1.00 84.00 304 SER A N 1
ATOM 2269 C CA . SER A 1 304 ? 21.108 7.302 -7.063 1.00 84.00 304 SER A CA 1
ATOM 2270 C C . SER A 1 304 ? 21.403 8.542 -7.921 1.00 84.00 304 SER A C 1
ATOM 2272 O O . SER A 1 304 ? 20.942 9.638 -7.598 1.00 84.00 304 SER A O 1
ATOM 2274 N N . ARG A 1 305 ? 22.143 8.388 -9.029 1.00 83.19 305 ARG A N 1
ATOM 2275 C CA . ARG A 1 305 ? 22.425 9.460 -9.998 1.00 83.19 305 ARG A CA 1
ATOM 2276 C C . ARG A 1 305 ? 21.191 9.829 -10.819 1.00 83.19 305 ARG A C 1
ATOM 2278 O O . ARG A 1 305 ? 20.938 11.017 -10.996 1.00 83.19 305 ARG A O 1
ATOM 2285 N N . VAL A 1 306 ? 20.422 8.844 -11.283 1.00 83.19 306 VAL A N 1
ATOM 2286 C CA . VAL A 1 306 ? 19.171 9.076 -12.025 1.00 83.19 306 VAL A CA 1
ATOM 2287 C C . VAL A 1 306 ? 18.195 9.906 -11.191 1.00 83.19 306 VAL A C 1
ATOM 2289 O O . VAL A 1 306 ? 17.658 10.894 -11.691 1.00 83.19 306 VAL A O 1
ATOM 2292 N N . LEU A 1 307 ? 18.012 9.557 -9.914 1.00 84.38 307 LEU A N 1
ATOM 2293 C CA . LEU A 1 307 ? 17.098 10.266 -9.012 1.00 84.38 307 LEU A CA 1
ATOM 2294 C C . LEU A 1 307 ? 17.526 11.718 -8.758 1.00 84.38 307 LEU A C 1
ATOM 2296 O O . LEU A 1 307 ? 16.695 12.616 -8.857 1.00 84.38 307 LEU A O 1
ATOM 2300 N N . ARG A 1 308 ? 18.824 11.982 -8.543 1.00 82.94 308 ARG A N 1
ATOM 2301 C CA . ARG A 1 308 ? 19.346 13.359 -8.402 1.00 82.94 308 ARG A CA 1
ATOM 2302 C C . ARG A 1 308 ? 19.100 14.235 -9.631 1.00 82.94 308 ARG A C 1
ATOM 2304 O O . ARG A 1 308 ? 18.968 15.445 -9.496 1.00 82.94 308 ARG A O 1
ATOM 2311 N N . ASN A 1 309 ? 19.030 13.624 -10.811 1.00 81.88 309 ASN A N 1
ATOM 2312 C CA . ASN A 1 309 ? 18.783 14.308 -12.079 1.00 81.88 309 ASN A CA 1
ATOM 2313 C C . ASN A 1 309 ? 17.288 14.346 -12.450 1.00 81.88 309 ASN A C 1
ATOM 2315 O O . ASN A 1 309 ? 16.929 14.689 -13.583 1.00 81.88 309 ASN A O 1
ATOM 2319 N N . CYS A 1 310 ? 16.396 13.935 -11.545 1.00 79.38 310 CYS A N 1
ATOM 2320 C CA . CYS A 1 310 ? 14.963 14.096 -11.730 1.00 79.38 310 CYS A CA 1
ATOM 2321 C C . CYS A 1 310 ? 14.555 15.506 -11.284 1.00 79.38 310 CYS A C 1
ATOM 2323 O O . CYS A 1 310 ? 14.788 15.859 -10.127 1.00 79.38 310 CYS A O 1
ATOM 2325 N N . PRO A 1 311 ? 13.938 16.312 -12.168 1.00 72.06 311 PRO A N 1
ATOM 2326 C CA . PRO A 1 311 ? 13.488 17.643 -11.794 1.00 72.06 311 PRO A CA 1
ATOM 2327 C C . PRO A 1 311 ? 12.483 17.543 -10.645 1.00 72.06 311 PRO A C 1
ATOM 2329 O O . PRO A 1 311 ? 11.579 16.704 -10.650 1.00 72.06 311 PRO A O 1
ATOM 2332 N N . VAL A 1 312 ? 12.669 18.402 -9.652 1.00 66.75 312 VAL A N 1
ATOM 2333 C CA . VAL A 1 312 ? 11.720 18.616 -8.566 1.00 66.75 312 VAL A CA 1
ATOM 2334 C C . VAL A 1 312 ? 10.781 19.712 -9.056 1.00 66.75 312 VAL A C 1
ATOM 2336 O O . VAL A 1 312 ? 11.247 20.801 -9.377 1.00 66.75 312 VAL A O 1
ATOM 2339 N N . ALA A 1 313 ? 9.483 19.426 -9.180 1.00 54.91 313 ALA A N 1
ATOM 2340 C CA . ALA A 1 313 ? 8.513 20.513 -9.286 1.00 54.91 313 ALA A CA 1
ATOM 2341 C C . ALA A 1 313 ? 8.627 21.336 -7.997 1.00 54.91 313 ALA A C 1
ATOM 2343 O O . ALA A 1 313 ? 8.660 20.733 -6.921 1.00 54.91 313 ALA A O 1
ATOM 2344 N N . GLU A 1 314 ? 8.773 22.659 -8.108 1.00 46.81 314 GLU A N 1
ATOM 2345 C CA . GLU A 1 314 ? 8.851 23.532 -6.937 1.00 46.81 314 GLU A CA 1
ATOM 2346 C C . GLU A 1 314 ? 7.641 23.263 -6.042 1.00 46.81 314 GLU A C 1
ATOM 2348 O O . GLU A 1 314 ? 6.496 23.287 -6.494 1.00 46.81 314 GLU A O 1
ATOM 2353 N N . GLU A 1 315 ? 7.907 22.900 -4.789 1.00 48.25 315 GLU A N 1
ATOM 2354 C CA . GLU A 1 315 ? 6.860 22.671 -3.807 1.00 48.25 315 GLU A CA 1
ATOM 2355 C C . GLU A 1 315 ? 6.296 24.043 -3.421 1.00 48.25 315 GLU A C 1
ATOM 2357 O O . GLU A 1 315 ? 6.866 24.743 -2.588 1.00 48.25 315 GLU A O 1
ATOM 2362 N N . SER A 1 316 ? 5.197 24.457 -4.056 1.00 33.97 316 SER A N 1
ATOM 2363 C CA . SER A 1 316 ? 4.411 25.611 -3.620 1.00 33.97 316 SER A CA 1
ATOM 2364 C C . SER A 1 316 ? 3.639 25.232 -2.355 1.00 33.97 316 SER A C 1
ATOM 2366 O O . SER A 1 316 ? 2.459 24.888 -2.409 1.00 33.97 316 SER A O 1
ATOM 2368 N N . PHE A 1 317 ? 4.327 25.238 -1.219 1.00 38.19 317 PHE A N 1
ATOM 2369 C CA . PHE A 1 317 ? 3.679 25.373 0.077 1.00 38.19 317 PHE A CA 1
ATOM 2370 C C . PHE A 1 317 ? 3.715 26.859 0.428 1.00 38.19 317 PHE A C 1
ATOM 2372 O O . PHE A 1 317 ? 4.732 27.357 0.909 1.00 38.19 317 PHE A O 1
ATOM 2379 N N . ASP A 1 318 ? 2.625 27.570 0.134 1.00 33.53 318 ASP A N 1
ATOM 2380 C CA . ASP A 1 318 ? 2.348 28.823 0.834 1.00 33.53 318 ASP A CA 1
ATOM 2381 C C . ASP A 1 318 ? 2.182 28.475 2.322 1.00 33.53 318 ASP A C 1
ATOM 2383 O O . ASP A 1 318 ? 1.346 27.643 2.688 1.00 33.53 318 ASP A O 1
ATOM 2387 N N . VAL A 1 319 ? 3.068 29.049 3.139 1.00 38.28 319 VAL A N 1
ATOM 2388 C CA . VAL A 1 319 ? 3.069 28.994 4.610 1.00 38.28 319 VAL A CA 1
ATOM 2389 C C . VAL A 1 319 ? 2.026 29.955 5.161 1.00 38.28 319 VAL A C 1
ATOM 2391 O O . VAL A 1 319 ? 1.949 31.090 4.637 1.00 38.28 319 VAL A O 1
#

Radius of gyration: 26.0 Å; chains: 1; bounding box: 68×59×106 Å

Sequence (319 aa):
MSRAEDKHGGVSEDHVLEDRLLQDAEAAFFAIHAQDARTVVPATVLATGGETMGKRVGLETPRSAATADPAHAADPAHAADPAHATDPAHATDPAHATDPAHATDPAHAADPAHSGDAAHSADPAESSVRSGGASGSAAPLTSAAPLNWSVHYHARMLSWVLKLEPEAGLALRLAAMAQHLGRYLHPRGDFPEGRAGYLAWRAHAAARQAEAAEDILARLGCPSAVRTRVRSLLLKENLAHDAEVQTLEDAACLVFFELELEALSHKHDQAKLERVLRKTWKKMSGRGRREAQSIAVVRSPEISRVLRNCPVAEESFDV

Secondary structure (DSSP, 8-state):
---------PPPHHHHHHHHHHHHHHHHHHHHHTT---EE-----------------------------------------------------------------------TT-SS------------------------------EEHHHHHHHHHHHHHHHH-TT--HHHHHHHHTTTTTGGGS-GGGS-SHHHHHHHHHHHHHHHHHHHHHHHHHHTT--HHHHHHHHHHHHTTTTTTSHHHHHHHHHHHHHHHHHTHHHHHHHS-HHHHHHHHHHHHHHS-HHHHHHHHHHHHHH-HHHHHHHHTSPPPP-----